Protein AF-A0A939FST5-F1 (afdb_monomer_lite)

Organism: NCBI:txid2816232

Structure (mmCIF, N/CA/C/O backbone):
data_AF-A0A939FST5-F1
#
_entry.id   AF-A0A939FST5-F1
#
loop_
_atom_site.group_PDB
_atom_site.id
_atom_site.type_symbol
_atom_site.label_atom_id
_atom_site.label_alt_id
_atom_site.label_comp_id
_atom_site.label_asym_id
_atom_site.label_entity_id
_atom_site.label_seq_id
_atom_site.pdbx_PDB_ins_code
_atom_site.Cartn_x
_atom_site.Cartn_y
_atom_site.Cartn_z
_atom_site.occupancy
_atom_site.B_iso_or_equiv
_atom_site.auth_seq_id
_atom_site.auth_comp_id
_atom_site.auth_asym_id
_atom_site.auth_atom_id
_atom_site.pdbx_PDB_model_num
ATOM 1 N N . MET A 1 1 ? 41.467 30.338 18.480 1.00 40.72 1 MET A N 1
ATOM 2 C CA . MET A 1 1 ? 40.066 29.866 18.460 1.00 40.72 1 MET A CA 1
ATOM 3 C C . MET A 1 1 ? 39.617 29.791 17.009 1.00 40.72 1 MET A C 1
ATOM 5 O O . MET A 1 1 ? 39.437 30.829 16.391 1.00 40.72 1 MET A O 1
ATOM 9 N N . ALA A 1 2 ? 39.564 28.590 16.427 1.00 37.59 2 ALA A N 1
ATOM 10 C CA . ALA A 1 2 ? 39.187 28.397 15.028 1.00 37.59 2 ALA A CA 1
ATOM 11 C C . ALA A 1 2 ? 37.682 28.107 14.942 1.00 37.59 2 ALA A C 1
ATOM 13 O O . ALA A 1 2 ? 37.226 27.062 15.402 1.00 37.59 2 ALA A O 1
ATOM 14 N N . ASN A 1 3 ? 36.922 29.045 14.373 1.00 39.59 3 ASN A N 1
ATOM 15 C CA . ASN A 1 3 ? 35.508 28.862 14.062 1.00 39.59 3 ASN A CA 1
ATOM 16 C C . ASN A 1 3 ? 35.378 27.823 12.944 1.00 39.59 3 ASN A C 1
ATOM 18 O O . ASN A 1 3 ? 35.657 28.103 11.779 1.00 39.59 3 ASN A O 1
ATOM 22 N N . LYS A 1 4 ? 34.971 26.608 13.313 1.00 43.25 4 LYS A N 1
ATOM 23 C CA . LYS A 1 4 ? 34.610 25.549 12.374 1.00 43.25 4 LYS A CA 1
ATOM 24 C C . LYS A 1 4 ? 33.220 25.881 11.834 1.00 43.25 4 LYS A C 1
ATOM 26 O O . LYS A 1 4 ? 32.213 25.576 12.461 1.00 43.25 4 LYS A O 1
ATOM 31 N N . THR A 1 5 ? 33.172 26.569 10.700 1.00 45.56 5 THR A N 1
ATOM 32 C CA . THR A 1 5 ? 31.942 26.819 9.948 1.00 45.56 5 THR A CA 1
ATOM 33 C C . THR A 1 5 ? 31.375 25.479 9.495 1.00 45.56 5 THR A C 1
ATOM 35 O O . THR A 1 5 ? 31.870 24.840 8.564 1.00 45.56 5 THR A O 1
ATOM 38 N N . GLU A 1 6 ? 30.351 25.020 10.208 1.00 43.84 6 GLU A N 1
ATOM 39 C CA . GLU A 1 6 ? 29.577 23.833 9.881 1.00 43.84 6 GLU A CA 1
ATOM 40 C C . GLU A 1 6 ? 28.775 24.125 8.608 1.00 43.84 6 GLU A C 1
ATOM 42 O O . GLU A 1 6 ? 27.654 24.629 8.620 1.00 43.84 6 GLU A O 1
ATOM 47 N N . ASN A 1 7 ? 29.407 23.870 7.463 1.00 44.00 7 ASN A N 1
ATOM 48 C CA . ASN A 1 7 ? 28.781 23.935 6.152 1.00 44.00 7 ASN A CA 1
ATOM 49 C C . ASN A 1 7 ? 27.795 22.761 6.033 1.00 44.00 7 ASN A C 1
ATOM 51 O O . ASN A 1 7 ? 28.080 21.731 5.416 1.00 44.00 7 ASN A O 1
ATOM 55 N N . SER A 1 8 ? 26.627 22.909 6.659 1.00 46.16 8 SER A N 1
ATOM 56 C CA . SER A 1 8 ? 25.458 22.062 6.449 1.00 46.16 8 SER A CA 1
ATOM 57 C C . SER A 1 8 ? 25.034 22.206 4.986 1.00 46.16 8 SER A C 1
ATOM 59 O O . SER A 1 8 ? 24.217 23.059 4.630 1.00 46.16 8 SER A O 1
ATOM 61 N N . ARG A 1 9 ? 25.620 21.387 4.102 1.00 53.16 9 ARG A N 1
ATOM 62 C CA . ARG A 1 9 ? 25.135 21.217 2.730 1.00 53.16 9 ARG A CA 1
ATOM 63 C C . ARG A 1 9 ? 23.659 20.843 2.831 1.00 53.16 9 ARG A C 1
ATOM 65 O O . ARG A 1 9 ? 23.344 19.746 3.286 1.00 53.16 9 ARG A O 1
ATOM 72 N N . LYS A 1 10 ? 22.769 21.758 2.425 1.00 51.91 10 LYS A N 1
ATOM 73 C CA . LYS A 1 10 ? 21.334 21.485 2.273 1.00 51.91 10 LYS A CA 1
ATOM 74 C C . LYS A 1 10 ? 21.197 20.167 1.508 1.00 51.91 10 LYS A C 1
ATOM 76 O O . LYS A 1 10 ? 21.629 20.087 0.356 1.00 51.91 10 LYS A O 1
ATOM 81 N N . ASN A 1 11 ? 20.669 19.134 2.170 1.00 53.88 11 ASN A N 1
ATOM 82 C CA . ASN A 1 11 ? 20.392 17.848 1.537 1.00 53.88 11 ASN A CA 1
ATOM 83 C C . ASN A 1 11 ? 19.437 18.127 0.373 1.00 53.88 11 ASN A C 1
ATOM 85 O O . ASN A 1 11 ? 18.286 18.497 0.589 1.00 53.88 11 ASN A O 1
ATOM 89 N N . ARG A 1 12 ? 19.931 18.001 -0.861 1.00 56.00 12 ARG A N 1
ATOM 90 C CA . ARG A 1 12 ? 19.067 18.019 -2.040 1.00 56.00 12 ARG A CA 1
ATOM 91 C C . ARG A 1 12 ? 18.203 16.765 -1.975 1.00 56.00 12 ARG A C 1
ATOM 93 O O . ARG A 1 12 ? 18.743 15.669 -1.817 1.00 56.00 12 ARG A O 1
ATOM 100 N N . SER A 1 13 ? 16.888 16.940 -2.046 1.00 56.00 13 SER A N 1
ATOM 101 C CA . SER A 1 13 ? 15.949 15.826 -2.127 1.00 56.00 13 SER A CA 1
ATOM 102 C C . SER A 1 13 ? 16.270 14.978 -3.353 1.00 56.00 13 SER A C 1
ATOM 104 O O . SER A 1 13 ? 16.627 15.494 -4.416 1.00 56.00 13 SER A O 1
ATOM 106 N N . VAL A 1 14 ? 16.176 13.660 -3.199 1.00 65.88 14 VAL A N 1
ATOM 107 C CA . VAL A 1 14 ? 16.326 12.760 -4.342 1.00 65.88 14 VAL A CA 1
ATOM 108 C C . VAL A 1 14 ? 15.023 12.814 -5.130 1.00 65.88 14 VAL A C 1
ATOM 110 O O . VAL A 1 14 ? 13.980 12.425 -4.611 1.00 65.88 14 VAL A O 1
ATOM 113 N N . ILE A 1 15 ? 15.086 13.305 -6.367 1.00 74.12 15 ILE A N 1
ATOM 114 C CA . ILE A 1 15 ? 13.960 13.274 -7.304 1.00 74.12 15 ILE A CA 1
ATOM 115 C C . ILE A 1 15 ? 13.807 11.829 -7.785 1.00 74.12 15 ILE A C 1
ATOM 117 O O . ILE A 1 15 ? 14.772 11.239 -8.270 1.00 74.12 15 ILE A O 1
ATOM 121 N N . ARG A 1 16 ? 12.611 11.264 -7.614 1.00 76.00 16 ARG A N 1
ATOM 122 C CA . ARG A 1 16 ? 12.229 9.962 -8.171 1.00 76.00 16 ARG A CA 1
ATOM 123 C C . ARG A 1 16 ? 11.321 10.166 -9.363 1.00 76.00 16 ARG A C 1
ATOM 125 O O . ARG A 1 16 ? 10.549 11.122 -9.382 1.00 76.00 16 ARG A O 1
ATOM 132 N N . VAL A 1 17 ? 11.399 9.239 -10.308 1.00 82.25 17 VAL A N 1
ATOM 133 C CA . VAL A 1 17 ? 10.424 9.162 -11.397 1.00 82.25 17 VAL A CA 1
ATOM 134 C C . VAL A 1 17 ? 9.105 8.592 -10.867 1.00 82.25 17 VAL A C 1
ATOM 136 O O . VAL A 1 17 ? 8.046 9.120 -11.191 1.00 82.25 17 VAL A O 1
ATOM 139 N N . GLY A 1 18 ? 9.157 7.606 -9.963 1.00 80.38 18 GLY A N 1
ATOM 140 C CA . GLY A 1 18 ? 7.969 7.093 -9.279 1.00 80.38 18 GLY A CA 1
ATOM 141 C C . GLY A 1 18 ? 7.059 6.266 -10.191 1.00 80.38 18 GLY A C 1
ATOM 142 O O . GLY A 1 18 ? 7.533 5.529 -11.057 1.00 80.38 18 GLY A O 1
ATOM 143 N N . GLN A 1 19 ? 5.744 6.342 -9.963 1.00 84.12 19 GLN A N 1
ATOM 144 C CA . GLN A 1 19 ? 4.765 5.708 -10.847 1.00 84.12 19 GLN A CA 1
ATOM 145 C C . GLN A 1 19 ? 4.599 6.551 -12.112 1.00 84.12 19 GLN A C 1
ATOM 147 O O . GLN A 1 19 ? 4.137 7.688 -12.049 1.00 84.12 19 GLN A O 1
ATOM 152 N N . ILE A 1 20 ? 4.973 5.972 -13.250 1.00 90.81 20 ILE A N 1
ATOM 153 C CA . ILE A 1 20 ? 4.775 6.549 -14.579 1.00 90.81 20 ILE A CA 1
ATOM 154 C C . ILE A 1 20 ? 3.941 5.611 -15.441 1.00 90.81 20 ILE A C 1
ATOM 156 O O . ILE A 1 20 ? 3.947 4.395 -15.235 1.00 90.81 20 ILE A O 1
ATOM 160 N N . ASP A 1 21 ? 3.282 6.179 -16.446 1.00 94.06 21 ASP A N 1
ATOM 161 C CA . ASP A 1 21 ? 2.681 5.416 -17.533 1.00 94.06 21 ASP A CA 1
ATOM 162 C C . ASP A 1 21 ? 3.776 4.933 -18.499 1.00 94.06 21 ASP A C 1
ATOM 164 O O . ASP A 1 21 ? 4.050 5.539 -19.537 1.00 94.06 21 ASP A O 1
ATOM 168 N N . ALA A 1 22 ? 4.472 3.863 -18.106 1.00 94.50 22 ALA A N 1
ATOM 169 C CA . ALA A 1 22 ? 5.574 3.315 -18.889 1.00 94.50 22 ALA A CA 1
ATOM 170 C C . ALA A 1 22 ? 5.113 2.821 -20.270 1.00 94.50 22 ALA A C 1
ATOM 172 O O . ALA A 1 22 ? 5.853 2.995 -21.235 1.00 94.50 22 ALA A O 1
ATOM 173 N N . LEU A 1 23 ? 3.899 2.262 -20.368 1.00 95.00 23 LEU A N 1
ATOM 174 C CA . LEU A 1 23 ? 3.320 1.796 -21.632 1.00 95.00 23 LEU A CA 1
ATOM 175 C C . LEU A 1 23 ? 2.979 2.971 -22.554 1.00 95.00 23 LEU A C 1
ATOM 177 O O . LEU A 1 23 ? 3.378 2.977 -23.714 1.00 95.00 23 LEU A O 1
ATOM 181 N N . GLY A 1 24 ? 2.337 4.021 -22.036 1.00 96.44 24 GLY A N 1
ATOM 182 C CA . GLY A 1 24 ? 2.081 5.228 -22.823 1.00 96.44 24 GLY A CA 1
ATOM 183 C C . GLY A 1 24 ? 3.370 5.883 -23.332 1.00 96.44 24 GLY A C 1
ATOM 184 O O . GLY A 1 24 ? 3.433 6.353 -24.470 1.00 96.44 24 GLY A O 1
ATOM 185 N N . MET A 1 25 ? 4.441 5.860 -22.532 1.00 97.44 25 MET A N 1
ATOM 186 C CA . MET A 1 25 ? 5.757 6.352 -22.950 1.00 97.44 25 MET A CA 1
ATOM 187 C C . MET A 1 25 ? 6.433 5.466 -24.009 1.00 97.44 25 MET A C 1
ATOM 189 O O . MET A 1 25 ? 7.084 6.004 -24.911 1.00 97.44 25 MET A O 1
ATOM 193 N N . THR A 1 26 ? 6.306 4.134 -23.939 1.00 97.56 26 THR A N 1
ATOM 194 C CA . THR A 1 26 ? 6.827 3.237 -24.989 1.00 97.56 26 THR A CA 1
ATOM 195 C C . THR A 1 26 ? 6.033 3.372 -26.284 1.00 97.56 26 THR A C 1
ATOM 197 O O . THR A 1 26 ? 6.638 3.427 -27.356 1.00 97.56 26 THR A O 1
ATOM 200 N N . ASP A 1 27 ? 4.715 3.554 -26.205 1.00 97.38 27 ASP A N 1
ATOM 201 C CA . ASP A 1 27 ? 3.873 3.878 -27.359 1.00 97.38 27 ASP A CA 1
ATOM 202 C C . ASP A 1 27 ? 4.250 5.225 -27.985 1.00 97.38 27 ASP A C 1
ATOM 204 O O . ASP A 1 27 ? 4.289 5.367 -29.210 1.00 97.38 27 ASP A O 1
ATOM 208 N N . GLN A 1 28 ? 4.577 6.228 -27.168 1.00 97.19 28 GLN A N 1
ATOM 209 C CA . GLN A 1 28 ? 5.066 7.507 -27.673 1.00 97.19 28 GLN A CA 1
ATOM 210 C C . GLN A 1 28 ? 6.424 7.358 -28.375 1.00 97.19 28 GLN A C 1
ATOM 212 O O . GLN A 1 28 ? 6.619 7.937 -29.444 1.00 97.19 28 GLN A O 1
ATOM 217 N N . LEU A 1 29 ? 7.342 6.550 -27.831 1.00 97.62 29 LEU A N 1
ATOM 218 C CA . LEU A 1 29 ? 8.597 6.212 -28.511 1.00 97.62 29 LEU A CA 1
ATOM 219 C C . LEU A 1 29 ? 8.343 5.529 -29.858 1.00 97.62 29 LEU A C 1
ATOM 221 O O . LEU A 1 29 ? 8.973 5.895 -30.848 1.00 97.62 29 LEU A O 1
ATOM 225 N N . ARG A 1 30 ? 7.397 4.589 -29.920 1.00 97.56 30 ARG A N 1
ATOM 226 C CA . ARG A 1 30 ? 7.011 3.925 -31.169 1.00 97.56 30 ARG A CA 1
ATOM 227 C C . ARG A 1 30 ? 6.530 4.931 -32.215 1.00 97.56 30 ARG A C 1
ATOM 229 O O . ARG A 1 30 ? 7.051 4.934 -33.326 1.00 97.56 30 ARG A O 1
ATOM 236 N N . LYS A 1 31 ? 5.618 5.837 -31.844 1.00 97.25 31 LYS A N 1
ATOM 237 C CA . LYS A 1 31 ? 5.102 6.894 -32.736 1.00 97.25 31 LYS A CA 1
ATOM 238 C C . LYS A 1 31 ? 6.208 7.814 -33.258 1.00 97.25 31 LYS A C 1
ATOM 240 O O . LYS A 1 31 ? 6.191 8.183 -34.428 1.00 97.25 31 LYS A O 1
ATOM 245 N N . LEU A 1 32 ? 7.180 8.170 -32.413 1.00 97.19 32 LEU A N 1
ATOM 246 C CA . LEU A 1 32 ? 8.331 8.980 -32.831 1.00 97.19 32 LEU A CA 1
ATOM 247 C C . LEU A 1 32 ? 9.206 8.251 -33.860 1.00 97.19 32 LEU A C 1
ATOM 249 O O . LEU A 1 32 ? 9.692 8.888 -34.790 1.00 97.19 32 LEU A O 1
ATOM 253 N N . HIS A 1 33 ? 9.393 6.937 -33.714 1.00 96.62 33 HIS A N 1
ATOM 254 C CA . HIS A 1 33 ? 10.146 6.128 -34.677 1.00 96.62 33 HIS A CA 1
ATOM 255 C C . HIS A 1 33 ? 9.398 5.920 -35.999 1.00 96.62 33 HIS A C 1
ATOM 257 O O . HIS A 1 33 ? 10.014 6.001 -37.060 1.00 96.62 33 HIS A O 1
ATOM 263 N N . GLU A 1 34 ? 8.080 5.732 -35.946 1.00 96.19 34 GLU A N 1
ATOM 264 C CA . GLU A 1 34 ? 7.224 5.644 -37.133 1.00 96.19 34 GLU A CA 1
ATOM 265 C C . GLU A 1 34 ? 7.253 6.949 -37.940 1.00 96.19 34 GLU A C 1
ATOM 267 O O . GLU A 1 34 ? 7.603 6.957 -39.119 1.00 96.19 34 GLU A O 1
ATOM 272 N N . ALA A 1 35 ? 6.970 8.078 -37.281 1.00 94.31 35 ALA A N 1
ATOM 273 C CA . ALA A 1 35 ? 6.973 9.395 -37.915 1.00 94.31 35 ALA A CA 1
ATOM 274 C C . ALA A 1 35 ? 8.377 9.837 -38.359 1.00 94.31 35 ALA A C 1
ATOM 276 O O . ALA A 1 35 ? 8.521 10.579 -39.328 1.00 94.31 35 ALA A O 1
ATOM 277 N N . GLY A 1 36 ? 9.417 9.381 -37.654 1.00 90.94 36 GLY A N 1
ATOM 278 C CA . GLY A 1 36 ? 10.815 9.667 -37.961 1.00 90.94 36 GLY A CA 1
ATOM 279 C C . GLY A 1 36 ? 11.383 8.877 -39.141 1.00 90.94 36 GLY A C 1
ATOM 280 O O . GLY A 1 36 ? 12.546 9.091 -39.474 1.00 90.94 36 GLY A O 1
ATOM 281 N N . GLY A 1 37 ? 10.603 7.982 -39.761 1.00 89.56 37 GLY A N 1
ATOM 282 C CA . GLY A 1 37 ? 11.041 7.196 -40.913 1.00 89.56 37 GLY A CA 1
ATOM 283 C C . GLY A 1 37 ? 12.101 6.149 -40.568 1.00 89.56 37 GLY A C 1
ATOM 284 O O . GLY A 1 37 ? 13.020 5.928 -41.355 1.00 89.56 37 GLY A O 1
ATOM 285 N N . ASP A 1 38 ? 12.010 5.526 -39.388 1.00 92.31 38 ASP A N 1
ATOM 286 C CA . ASP A 1 38 ? 12.918 4.448 -38.991 1.00 92.31 38 ASP A CA 1
ATOM 287 C C . ASP A 1 38 ? 12.874 3.289 -40.014 1.00 92.31 38 ASP A C 1
ATOM 289 O O . ASP A 1 38 ? 11.839 2.629 -40.153 1.00 92.31 38 ASP A O 1
ATOM 293 N N . PRO A 1 39 ? 13.986 2.988 -40.715 1.00 92.00 39 PRO A N 1
ATOM 294 C CA . PRO A 1 39 ? 14.009 1.984 -41.779 1.00 92.00 39 PRO A CA 1
ATOM 295 C C . PRO A 1 39 ? 13.774 0.555 -41.273 1.00 92.00 39 PRO A C 1
ATOM 297 O O . PRO A 1 39 ? 13.535 -0.343 -42.075 1.00 92.00 39 PRO A O 1
ATOM 300 N N . ASN A 1 40 ? 13.865 0.320 -39.961 1.00 94.88 40 ASN A N 1
ATOM 301 C CA . ASN A 1 40 ? 13.650 -0.985 -39.344 1.00 94.88 40 ASN A CA 1
ATOM 302 C C . ASN A 1 40 ? 12.357 -1.050 -38.520 1.00 94.88 40 ASN A C 1
ATOM 304 O O . ASN A 1 40 ? 12.206 -1.987 -37.734 1.00 94.88 40 ASN A O 1
ATOM 308 N N . PHE A 1 41 ? 11.435 -0.094 -38.688 1.00 95.38 41 PHE A N 1
ATOM 309 C CA . PHE A 1 41 ? 10.241 0.040 -37.847 1.00 95.38 41 PHE A CA 1
ATOM 310 C C . PHE A 1 41 ? 9.388 -1.235 -37.750 1.00 95.38 41 PHE A C 1
ATOM 312 O O . PHE A 1 41 ? 8.835 -1.527 -36.695 1.00 95.38 41 PHE A O 1
ATOM 319 N N . GLU A 1 42 ? 9.334 -2.057 -38.799 1.00 95.88 42 GLU A N 1
ATOM 320 C CA . GLU A 1 42 ? 8.621 -3.347 -38.778 1.00 95.88 42 GLU A CA 1
ATOM 321 C C . GLU A 1 42 ? 9.142 -4.323 -37.705 1.00 95.88 42 GLU A C 1
ATOM 323 O O . GLU A 1 42 ? 8.441 -5.251 -37.311 1.00 95.88 42 GLU A O 1
ATOM 328 N N . ARG A 1 43 ? 10.373 -4.119 -37.217 1.00 96.62 43 ARG A N 1
ATOM 329 C CA . ARG A 1 43 ? 11.013 -4.906 -36.151 1.00 96.62 43 ARG A CA 1
ATOM 330 C C . ARG A 1 43 ? 10.924 -4.235 -34.780 1.00 96.62 43 ARG A C 1
ATOM 332 O O . ARG A 1 43 ? 11.659 -4.630 -33.870 1.00 96.62 43 ARG A O 1
ATOM 339 N N . PHE A 1 44 ? 10.104 -3.196 -34.637 1.00 97.31 44 PHE A N 1
ATOM 340 C CA . PHE A 1 44 ? 9.913 -2.523 -33.359 1.00 97.31 44 PHE A CA 1
ATOM 341 C C . PHE A 1 44 ? 9.342 -3.528 -32.333 1.00 97.31 44 PHE A C 1
ATOM 343 O O . PHE A 1 44 ? 8.333 -4.168 -32.633 1.00 97.31 44 PHE A O 1
ATOM 350 N N . PRO A 1 45 ? 9.976 -3.710 -31.157 1.00 97.81 45 PRO A N 1
ATOM 351 C CA . PRO A 1 45 ? 9.520 -4.674 -30.150 1.00 97.81 45 PRO A CA 1
ATOM 352 C C . PRO A 1 45 ? 8.125 -4.366 -29.600 1.00 97.81 45 PRO A C 1
ATOM 354 O O . PRO A 1 45 ? 7.636 -3.242 -29.719 1.00 97.81 45 PRO A O 1
ATOM 357 N N . ASP A 1 46 ? 7.504 -5.340 -28.935 1.00 96.00 46 ASP A N 1
ATOM 358 C CA . ASP A 1 46 ? 6.219 -5.111 -28.275 1.00 96.00 46 ASP A CA 1
ATOM 359 C C . ASP A 1 46 ? 6.356 -4.013 -27.189 1.00 96.00 46 ASP A C 1
ATOM 361 O O . ASP A 1 46 ? 7.337 -4.021 -26.436 1.00 96.00 46 ASP A O 1
ATOM 365 N N . PRO A 1 47 ? 5.412 -3.054 -27.070 1.00 93.69 47 PRO A N 1
ATOM 366 C CA . PRO A 1 47 ? 5.488 -1.973 -26.081 1.00 93.69 47 PRO A CA 1
ATOM 367 C C . PRO A 1 47 ? 5.595 -2.439 -24.622 1.00 93.69 47 PRO A C 1
ATOM 369 O O . PRO A 1 47 ? 6.098 -1.684 -23.783 1.00 93.69 47 PRO A O 1
ATOM 372 N N . SER A 1 48 ? 5.151 -3.664 -24.316 1.00 91.94 48 SER A N 1
ATOM 373 C CA . SER A 1 48 ? 5.296 -4.298 -23.001 1.00 91.94 48 SER A CA 1
ATOM 374 C C . SER A 1 48 ? 6.717 -4.811 -22.728 1.00 91.94 48 SER A C 1
ATOM 376 O O . SER A 1 48 ? 7.129 -4.917 -21.569 1.00 91.94 48 SER A O 1
ATOM 378 N N . GLU A 1 49 ? 7.526 -5.041 -23.765 1.00 95.50 49 GLU A N 1
ATOM 379 C CA . GLU A 1 49 ? 8.920 -5.484 -23.673 1.00 95.50 49 GLU A CA 1
ATOM 380 C C . GLU A 1 49 ? 9.873 -4.292 -23.490 1.00 95.50 49 GLU A C 1
ATOM 382 O O . GLU A 1 49 ? 10.803 -4.064 -24.270 1.00 95.50 49 GLU A O 1
ATOM 387 N N . LEU A 1 50 ? 9.658 -3.518 -22.422 1.00 95.94 50 LEU A N 1
ATOM 388 C CA . LEU A 1 50 ? 10.306 -2.222 -22.183 1.00 95.94 50 LEU A CA 1
ATOM 389 C C . LEU A 1 50 ? 11.832 -2.228 -22.410 1.00 95.94 50 LEU A C 1
ATOM 391 O O . LEU A 1 50 ? 12.377 -1.314 -23.029 1.00 95.94 50 LEU A O 1
ATOM 395 N N . PHE A 1 51 ? 12.541 -3.256 -21.933 1.00 96.38 51 PHE A N 1
ATOM 396 C CA . PHE A 1 51 ? 13.992 -3.351 -22.126 1.00 96.38 51 PHE A CA 1
ATOM 397 C C . PHE A 1 51 ? 14.376 -3.478 -23.608 1.00 96.38 51 PHE A C 1
ATOM 399 O O . PHE A 1 51 ? 15.308 -2.811 -24.063 1.00 96.38 51 PHE A O 1
ATOM 406 N N . LEU A 1 52 ? 13.653 -4.298 -24.376 1.00 97.56 52 LEU A N 1
ATOM 407 C CA . LEU A 1 52 ? 13.901 -4.463 -25.807 1.00 97.56 52 LEU A CA 1
ATOM 408 C C . LEU A 1 52 ? 13.572 -3.178 -26.567 1.00 97.56 52 LEU A C 1
ATOM 410 O O . LEU A 1 52 ? 14.375 -2.765 -27.405 1.00 97.56 52 LEU A O 1
ATOM 414 N N . VAL A 1 53 ? 12.475 -2.497 -26.214 1.00 98.00 53 VAL A N 1
ATOM 415 C CA . VAL A 1 53 ? 12.119 -1.178 -26.764 1.00 98.00 53 VAL A CA 1
ATOM 416 C C . VAL A 1 53 ? 13.251 -0.171 -26.547 1.00 98.00 53 VAL A C 1
ATOM 418 O O . VAL A 1 53 ? 13.691 0.483 -27.495 1.00 98.00 53 VAL A O 1
ATOM 421 N N . LEU A 1 54 ? 13.800 -0.066 -25.333 1.00 97.88 54 LEU A N 1
ATOM 422 C CA . LEU A 1 54 ? 14.900 0.866 -25.050 1.00 97.88 54 LEU A CA 1
ATOM 423 C C . LEU A 1 54 ? 16.168 0.542 -25.847 1.00 97.88 54 LEU A C 1
ATOM 425 O O . LEU A 1 54 ? 16.803 1.445 -26.391 1.00 97.88 54 LEU A O 1
ATOM 429 N N . ARG A 1 55 ? 16.525 -0.740 -25.973 1.00 98.19 55 ARG A N 1
ATOM 430 C CA . ARG A 1 55 ? 17.694 -1.171 -26.761 1.00 98.19 55 ARG A CA 1
ATOM 431 C C . ARG A 1 55 ? 17.489 -1.004 -28.264 1.00 98.19 55 ARG A C 1
ATOM 433 O O . ARG A 1 55 ? 18.452 -0.772 -28.995 1.00 98.19 55 ARG A O 1
ATOM 440 N N . TYR A 1 56 ? 16.263 -1.158 -28.754 1.00 98.12 56 TYR A N 1
ATOM 441 C CA . TYR A 1 56 ? 15.913 -0.887 -30.144 1.00 98.12 56 TYR A CA 1
ATOM 442 C C . TYR A 1 56 ? 16.035 0.611 -30.447 1.00 98.12 56 TYR A C 1
ATOM 444 O O . TYR A 1 56 ? 16.822 1.004 -31.307 1.00 98.12 56 TYR A O 1
ATOM 452 N N . THR A 1 57 ? 15.329 1.442 -29.679 1.00 97.44 57 THR A N 1
ATOM 453 C CA . THR A 1 57 ? 15.270 2.900 -29.875 1.00 97.44 57 THR A CA 1
ATOM 454 C C . THR A 1 57 ? 16.633 3.570 -29.687 1.00 97.44 57 THR A C 1
ATOM 456 O O . THR A 1 57 ? 16.941 4.557 -30.348 1.00 97.44 57 THR A O 1
ATOM 459 N N . GLU A 1 58 ? 17.507 3.008 -28.846 1.00 96.94 58 GLU A N 1
ATOM 460 C CA . GLU A 1 58 ? 18.905 3.430 -28.737 1.00 96.94 58 GLU A CA 1
ATOM 461 C C . GLU A 1 58 ? 19.720 3.173 -30.004 1.00 96.94 58 GLU A C 1
ATOM 463 O O . GLU A 1 58 ? 20.436 4.069 -30.451 1.00 96.94 58 GLU A O 1
ATOM 468 N N . ARG A 1 59 ? 19.577 1.993 -30.615 1.00 97.50 59 ARG A N 1
ATOM 469 C CA . ARG A 1 59 ? 20.285 1.647 -31.857 1.00 97.50 59 ARG A CA 1
ATOM 470 C C . ARG A 1 59 ? 19.814 2.474 -33.050 1.00 97.50 59 ARG A C 1
ATOM 472 O O . ARG A 1 59 ? 20.639 2.829 -33.882 1.00 97.50 59 ARG A O 1
ATOM 479 N N . GLN A 1 60 ? 18.522 2.793 -33.115 1.00 97.31 60 GLN A N 1
ATOM 480 C CA . GLN A 1 60 ? 17.923 3.553 -34.219 1.00 97.31 60 GLN A CA 1
ATOM 481 C C . GLN A 1 60 ? 17.865 5.069 -33.956 1.00 97.31 60 GLN A C 1
ATOM 483 O O . GLN A 1 60 ? 17.270 5.818 -34.719 1.00 97.31 60 GLN A O 1
ATOM 488 N N . ALA A 1 61 ? 18.487 5.580 -32.889 1.00 95.44 61 ALA A N 1
ATOM 489 C CA . ALA A 1 61 ? 18.379 7.002 -32.547 1.00 95.44 61 ALA A CA 1
ATOM 490 C C . ALA A 1 61 ? 18.905 7.942 -33.654 1.00 95.44 61 ALA A C 1
ATOM 492 O O . ALA A 1 61 ? 18.423 9.068 -33.798 1.00 95.44 61 ALA A O 1
ATOM 493 N N . SER A 1 62 ? 19.896 7.500 -34.434 1.00 94.81 62 SER A N 1
ATOM 494 C CA . SER A 1 62 ? 20.485 8.280 -35.528 1.00 94.81 62 SER A CA 1
ATOM 495 C C . SER A 1 62 ? 19.610 8.356 -36.780 1.00 94.81 62 SER A C 1
ATOM 497 O O . SER A 1 62 ? 19.821 9.270 -37.574 1.00 94.81 62 SER A O 1
ATOM 499 N N . SER A 1 63 ? 18.631 7.461 -36.958 1.00 93.94 63 SER A N 1
ATOM 500 C CA . SER A 1 63 ? 17.724 7.499 -38.113 1.00 93.94 63 SER A CA 1
ATOM 501 C C . SER A 1 63 ? 16.597 8.521 -37.954 1.00 93.94 63 SER A C 1
ATOM 503 O O . SER A 1 63 ? 15.963 8.876 -38.938 1.00 93.94 63 SER A O 1
ATOM 505 N N . LEU A 1 64 ? 16.356 9.013 -36.735 1.00 93.88 64 LEU A N 1
ATOM 506 C CA . LEU A 1 64 ? 15.332 10.021 -36.458 1.00 93.88 64 LEU A CA 1
ATOM 507 C C . LEU A 1 64 ? 15.781 11.428 -36.863 1.00 93.88 64 LEU A C 1
ATOM 509 O O . LEU A 1 64 ? 16.974 11.753 -36.793 1.00 93.88 64 LEU A O 1
ATOM 513 N N . SER A 1 65 ? 14.805 12.290 -37.169 1.00 93.25 65 SER A N 1
ATOM 514 C CA . SER A 1 65 ? 15.004 13.741 -37.254 1.00 93.25 65 SER A CA 1
ATOM 515 C C . SER A 1 65 ? 15.514 14.312 -35.924 1.00 93.25 65 SER A C 1
ATOM 517 O O . SER A 1 65 ? 15.364 13.695 -34.870 1.00 93.25 65 SER A O 1
ATOM 519 N N . GLU A 1 66 ? 16.128 15.496 -35.949 1.00 93.19 66 GLU A N 1
ATOM 520 C CA . GLU A 1 66 ? 16.714 16.112 -34.750 1.00 93.19 66 GLU A CA 1
ATOM 521 C C . GLU A 1 66 ? 15.684 16.330 -33.628 1.00 93.19 66 GLU A C 1
ATOM 523 O O . GLU A 1 66 ? 15.931 15.958 -32.479 1.00 93.19 66 GLU A O 1
ATOM 528 N N . GLU A 1 67 ? 14.502 16.845 -33.973 1.00 92.88 67 GLU A N 1
ATOM 529 C CA . GLU A 1 67 ? 13.403 17.065 -33.028 1.00 92.88 67 GLU A CA 1
ATOM 530 C C . GLU A 1 67 ? 12.902 15.744 -32.419 1.00 92.88 67 GLU A C 1
ATOM 532 O O . GLU A 1 67 ? 12.843 15.600 -31.192 1.00 92.88 67 GLU A O 1
ATOM 537 N N . ALA A 1 68 ? 12.623 14.739 -33.259 1.00 93.44 68 ALA A N 1
ATOM 538 C CA . ALA A 1 68 ? 12.165 13.428 -32.799 1.00 93.44 68 ALA A CA 1
ATOM 539 C C . ALA A 1 68 ? 13.230 12.720 -31.948 1.00 93.44 68 ALA A C 1
ATOM 541 O O . ALA A 1 68 ? 12.909 12.100 -30.932 1.00 93.44 68 ALA A O 1
ATOM 542 N N . ARG A 1 69 ? 14.512 12.862 -32.307 1.00 94.88 69 ARG A N 1
ATOM 543 C CA . ARG A 1 69 ? 15.647 12.334 -31.542 1.00 94.88 69 ARG A CA 1
ATOM 544 C C . ARG A 1 69 ? 15.738 12.969 -30.157 1.00 94.88 69 ARG A C 1
ATOM 546 O O . ARG A 1 69 ? 15.982 12.247 -29.189 1.00 94.88 69 ARG A O 1
ATOM 553 N N . GLY A 1 70 ? 15.529 14.283 -30.053 1.00 95.81 70 GLY A N 1
ATOM 554 C CA . GLY A 1 70 ? 15.501 15.008 -28.782 1.00 95.81 70 GLY A CA 1
ATOM 555 C C . GLY A 1 70 ? 14.383 14.515 -27.861 1.00 95.81 70 GLY A C 1
ATOM 556 O O . GLY A 1 70 ? 14.648 14.116 -26.724 1.00 95.81 70 GLY A O 1
ATOM 557 N N . ALA A 1 71 ? 13.151 14.445 -28.374 1.00 96.50 71 ALA A N 1
ATOM 558 C CA . ALA A 1 71 ? 12.003 13.928 -27.625 1.00 96.50 71 ALA A CA 1
ATOM 559 C C . ALA A 1 71 ? 12.205 12.461 -27.194 1.00 96.50 71 ALA A C 1
ATOM 561 O O . ALA A 1 71 ? 12.015 12.114 -26.024 1.00 96.50 71 ALA A O 1
ATOM 562 N N . ALA A 1 72 ? 12.680 11.608 -28.107 1.00 96.69 72 ALA A N 1
ATOM 563 C CA . ALA A 1 72 ? 12.969 10.206 -27.820 1.00 96.69 72 ALA A CA 1
ATOM 564 C C . ALA A 1 72 ? 14.098 10.036 -26.790 1.00 96.69 72 ALA A C 1
ATOM 566 O O . ALA A 1 72 ? 14.084 9.086 -26.007 1.00 96.69 72 ALA A O 1
ATOM 567 N N . ALA A 1 73 ? 15.092 10.930 -26.752 1.00 97.62 73 ALA A N 1
ATOM 568 C CA . ALA A 1 73 ? 16.158 10.887 -25.752 1.00 97.62 73 ALA A CA 1
ATOM 569 C C . ALA A 1 73 ? 15.630 11.139 -24.330 1.00 97.62 73 ALA A C 1
ATOM 571 O O . ALA A 1 73 ? 16.002 10.404 -23.414 1.00 97.62 73 ALA A O 1
ATOM 572 N N . VAL A 1 74 ? 14.730 12.112 -24.149 1.00 97.06 74 VAL A N 1
ATOM 573 C CA . VAL A 1 74 ? 14.109 12.397 -22.843 1.00 97.06 74 VAL A CA 1
ATOM 574 C C . VAL A 1 74 ? 13.260 11.215 -22.374 1.00 97.06 74 VAL A C 1
ATOM 576 O O . VAL A 1 74 ? 13.430 10.755 -21.246 1.00 97.06 74 VAL A O 1
ATOM 579 N N . LEU A 1 75 ? 12.405 10.669 -23.249 1.00 97.25 75 LEU A N 1
ATOM 580 C CA . LEU A 1 75 ? 11.580 9.497 -22.928 1.00 97.25 75 LEU A CA 1
ATOM 581 C C . LEU A 1 75 ? 12.439 8.291 -22.528 1.00 97.25 75 LEU A C 1
ATOM 583 O O . LEU A 1 75 ? 12.199 7.685 -21.484 1.00 97.25 75 LEU A O 1
ATOM 587 N N . ARG A 1 76 ? 13.489 7.980 -23.301 1.00 97.44 76 ARG A N 1
ATOM 588 C CA . ARG A 1 76 ? 14.426 6.896 -22.968 1.00 97.44 76 ARG A CA 1
ATOM 589 C C . ARG A 1 76 ? 15.116 7.126 -21.628 1.00 97.44 76 ARG A C 1
ATOM 591 O O . ARG A 1 76 ? 15.237 6.182 -20.855 1.00 97.44 76 ARG A O 1
ATOM 598 N N . ALA A 1 77 ? 15.562 8.348 -21.334 1.00 96.88 77 ALA A N 1
ATOM 599 C CA . ALA A 1 77 ? 16.211 8.660 -20.061 1.00 96.88 77 ALA A CA 1
ATOM 600 C C . ALA A 1 77 ? 15.265 8.442 -18.868 1.00 96.88 77 ALA A C 1
ATOM 602 O O . ALA A 1 77 ? 15.655 7.806 -17.886 1.00 96.88 77 ALA A O 1
ATOM 603 N N . THR A 1 78 ? 14.013 8.895 -18.975 1.00 95.19 78 THR A N 1
ATOM 604 C CA . THR A 1 78 ? 12.987 8.673 -17.945 1.00 95.19 78 THR A CA 1
ATOM 605 C C . THR A 1 78 ? 12.685 7.187 -17.765 1.00 95.19 78 THR A C 1
ATOM 607 O O . THR A 1 78 ? 12.664 6.699 -16.636 1.00 95.19 78 THR A O 1
ATOM 610 N N . LEU A 1 79 ? 12.523 6.439 -18.858 1.00 95.94 79 LEU A N 1
ATOM 611 C CA . LEU A 1 79 ? 12.260 4.999 -18.817 1.00 95.94 79 LEU A CA 1
ATOM 612 C C . LEU A 1 79 ? 13.447 4.191 -18.262 1.00 95.94 79 LEU A C 1
ATOM 614 O O . LEU A 1 79 ? 13.239 3.258 -17.490 1.00 95.94 79 LEU A O 1
ATOM 618 N N . TRP A 1 80 ? 14.694 4.562 -18.569 1.00 96.06 80 TRP A N 1
ATOM 619 C CA . TRP A 1 80 ? 15.877 3.945 -17.952 1.00 96.06 80 TRP A CA 1
ATOM 620 C C . TRP A 1 80 ? 15.944 4.203 -16.448 1.00 96.06 80 TRP A C 1
ATOM 622 O O . TRP A 1 80 ? 16.268 3.296 -15.677 1.00 96.06 80 TRP A O 1
ATOM 632 N N . GLN A 1 81 ? 15.619 5.422 -16.014 1.00 93.06 81 GLN A N 1
ATOM 633 C CA . GLN A 1 81 ? 15.535 5.741 -14.593 1.00 93.06 81 GLN A CA 1
ATOM 634 C C . GLN A 1 81 ? 14.409 4.948 -13.912 1.00 93.06 81 GLN A C 1
ATOM 636 O O . GLN A 1 81 ? 14.621 4.413 -12.825 1.00 93.06 81 GLN A O 1
ATOM 641 N N . TYR A 1 82 ? 13.259 4.787 -14.571 1.00 92.75 82 TYR A N 1
ATOM 642 C CA . TYR A 1 82 ? 12.180 3.927 -14.091 1.00 92.75 82 TYR A CA 1
ATOM 643 C C . TYR A 1 82 ? 12.629 2.466 -13.939 1.00 92.75 82 TYR A C 1
ATOM 645 O O . TYR A 1 82 ? 12.464 1.899 -12.861 1.00 92.75 82 TYR A O 1
ATOM 653 N N . ILE A 1 83 ? 13.280 1.870 -14.950 1.00 93.44 83 ILE A N 1
ATOM 654 C CA . ILE A 1 83 ? 13.840 0.509 -14.839 1.00 93.44 83 ILE A CA 1
ATOM 655 C C . ILE A 1 83 ? 14.791 0.414 -13.651 1.00 93.44 83 ILE A C 1
ATOM 657 O O . ILE A 1 83 ? 14.734 -0.559 -12.906 1.00 93.44 83 ILE A O 1
ATOM 661 N N . ARG A 1 84 ? 15.661 1.407 -13.447 1.00 89.88 84 ARG A N 1
ATOM 662 C CA . ARG A 1 84 ? 16.604 1.410 -12.324 1.00 89.88 84 ARG A CA 1
ATOM 663 C C . ARG A 1 84 ? 15.886 1.395 -10.973 1.00 89.88 84 ARG A C 1
ATOM 665 O O . ARG A 1 84 ? 16.302 0.663 -10.077 1.00 89.88 84 ARG A O 1
ATOM 672 N N . GLU A 1 85 ? 14.816 2.174 -10.829 1.00 87.75 85 GLU A N 1
ATOM 673 C CA . GLU A 1 85 ? 13.985 2.187 -9.619 1.00 87.75 85 GLU A CA 1
ATOM 674 C C . GLU A 1 85 ? 13.283 0.832 -9.403 1.00 87.75 85 GLU A C 1
ATOM 676 O O . GLU A 1 85 ? 13.297 0.303 -8.289 1.00 87.75 85 GLU A O 1
ATOM 681 N N . GLN A 1 86 ? 12.752 0.219 -10.467 1.00 89.69 86 GLN A N 1
ATOM 682 C CA . GLN A 1 86 ? 12.119 -1.105 -10.399 1.00 89.69 86 GLN A CA 1
ATOM 683 C C . GLN A 1 86 ? 13.121 -2.244 -10.150 1.00 89.69 86 GLN A C 1
ATOM 685 O O . GLN A 1 86 ? 12.806 -3.209 -9.451 1.00 89.69 86 GLN A O 1
ATOM 690 N N . ALA A 1 87 ? 14.339 -2.138 -10.683 1.00 91.81 87 ALA A N 1
ATOM 691 C CA . ALA A 1 87 ? 15.390 -3.139 -10.535 1.00 91.81 87 ALA A CA 1
ATOM 692 C C . ALA A 1 87 ? 15.839 -3.276 -9.076 1.00 91.81 87 ALA A C 1
ATOM 694 O O . ALA A 1 87 ? 16.008 -4.397 -8.604 1.00 91.81 87 ALA A O 1
ATOM 695 N N . ASP A 1 88 ? 15.955 -2.168 -8.334 1.00 91.25 88 ASP A N 1
ATOM 696 C CA . ASP A 1 88 ? 16.264 -2.209 -6.899 1.00 91.25 88 ASP A CA 1
ATOM 697 C C . ASP A 1 88 ? 15.171 -2.974 -6.114 1.00 91.25 88 ASP A C 1
ATOM 699 O O . ASP A 1 88 ? 15.484 -3.756 -5.211 1.00 91.25 88 ASP A O 1
ATOM 703 N N . ALA A 1 89 ? 13.894 -2.807 -6.481 1.00 88.81 89 ALA A N 1
ATOM 704 C CA . ALA A 1 89 ? 12.779 -3.542 -5.876 1.00 88.81 89 ALA A CA 1
ATOM 705 C C . ALA A 1 89 ? 12.801 -5.036 -6.245 1.00 88.81 89 ALA A C 1
ATOM 707 O O . ALA A 1 89 ? 12.624 -5.896 -5.380 1.00 88.81 89 ALA A O 1
ATOM 708 N N . GLY A 1 90 ? 13.048 -5.354 -7.520 1.00 92.94 90 GLY A N 1
ATOM 709 C CA . GLY A 1 90 ? 13.176 -6.728 -8.009 1.00 92.94 90 GLY A CA 1
ATOM 710 C C . GLY A 1 90 ? 14.354 -7.472 -7.377 1.00 92.94 90 GLY A C 1
ATOM 711 O O . GLY A 1 90 ? 14.184 -8.589 -6.894 1.00 92.94 90 GLY A O 1
ATOM 712 N N . GLN A 1 91 ? 15.521 -6.827 -7.293 1.00 95.69 91 GLN A N 1
ATOM 713 C CA . GLN A 1 91 ? 16.708 -7.380 -6.638 1.00 95.69 91 GLN A CA 1
ATOM 714 C C . GLN A 1 91 ? 16.445 -7.649 -5.151 1.00 95.69 91 GLN A C 1
ATOM 716 O O . GLN A 1 91 ? 16.861 -8.684 -4.636 1.00 95.69 91 GLN A O 1
ATOM 721 N N . LEU A 1 92 ? 15.723 -6.759 -4.457 1.00 95.56 92 LEU A N 1
ATOM 722 C CA . LEU A 1 92 ? 15.339 -6.988 -3.064 1.00 95.56 92 LEU A CA 1
ATOM 723 C C . LEU A 1 92 ? 14.397 -8.188 -2.901 1.00 95.56 92 LEU A C 1
ATOM 725 O O . LEU A 1 92 ? 14.591 -8.959 -1.963 1.00 95.56 92 LEU A O 1
ATOM 729 N N . ARG A 1 93 ? 13.402 -8.352 -3.786 1.00 95.25 93 ARG A N 1
ATOM 730 C CA . ARG A 1 93 ? 12.505 -9.521 -3.767 1.00 95.25 93 ARG A CA 1
ATOM 731 C C . ARG A 1 93 ? 13.293 -10.818 -3.920 1.00 95.25 93 ARG A C 1
ATOM 733 O O . ARG A 1 93 ? 13.225 -11.646 -3.028 1.00 95.25 93 ARG A O 1
ATOM 740 N N . ALA A 1 94 ? 14.157 -10.913 -4.930 1.00 97.50 94 ALA A N 1
ATOM 741 C CA . ALA A 1 94 ? 14.997 -12.095 -5.136 1.00 97.50 94 ALA A CA 1
ATOM 742 C C . ALA A 1 94 ? 15.898 -12.416 -3.925 1.00 97.50 94 ALA A C 1
ATOM 744 O O . ALA A 1 94 ? 16.094 -13.580 -3.574 1.00 97.50 94 ALA A O 1
ATOM 745 N N . VAL A 1 95 ? 16.434 -11.388 -3.251 1.00 97.44 95 VAL A N 1
ATOM 746 C CA . VAL A 1 95 ? 17.171 -11.579 -1.992 1.00 97.44 95 VAL A CA 1
ATOM 747 C C . VAL A 1 95 ? 16.253 -12.126 -0.899 1.00 97.44 95 VAL A C 1
ATOM 749 O O . VAL A 1 95 ? 16.646 -13.066 -0.216 1.00 97.44 95 VAL A O 1
ATOM 752 N N . ASN A 1 96 ? 15.057 -11.561 -0.712 1.00 96.19 96 ASN A N 1
ATOM 753 C CA . ASN A 1 96 ? 14.110 -12.039 0.297 1.00 96.19 96 ASN A CA 1
ATOM 754 C C . ASN A 1 96 ? 13.685 -13.490 0.023 1.00 96.19 96 ASN A C 1
ATOM 756 O O . ASN A 1 96 ? 13.811 -14.303 0.932 1.00 96.19 96 ASN A O 1
ATOM 760 N N . ASP A 1 97 ? 13.318 -13.830 -1.215 1.00 97.25 97 ASP A N 1
ATOM 761 C CA . ASP A 1 97 ? 12.917 -15.185 -1.619 1.00 97.25 97 ASP A CA 1
ATOM 762 C C . ASP A 1 97 ? 14.022 -16.204 -1.290 1.00 97.25 97 ASP A C 1
ATOM 764 O O . ASP A 1 97 ? 13.792 -17.232 -0.652 1.00 97.25 97 ASP A O 1
ATOM 768 N N . GLY A 1 98 ? 15.275 -15.885 -1.637 1.00 97.12 98 GLY A N 1
ATOM 769 C CA . GLY A 1 98 ? 16.406 -16.742 -1.288 1.00 97.12 98 GLY A CA 1
ATOM 770 C C . GLY A 1 98 ? 16.645 -16.826 0.226 1.00 97.12 98 GLY A C 1
ATOM 771 O O . GLY A 1 98 ? 17.004 -17.883 0.746 1.00 97.12 98 GLY A O 1
ATOM 772 N N . ARG A 1 99 ? 16.428 -15.737 0.974 1.00 97.38 99 ARG A N 1
ATOM 773 C CA . ARG A 1 99 ? 16.551 -15.738 2.440 1.00 97.38 99 ARG A CA 1
ATOM 774 C C . ARG A 1 99 ? 15.451 -16.553 3.122 1.00 97.38 99 ARG A C 1
ATOM 776 O O . ARG A 1 99 ? 15.757 -17.171 4.140 1.00 97.38 99 ARG A O 1
ATOM 783 N N . GLU A 1 100 ? 14.239 -16.583 2.576 1.00 96.06 100 GLU A N 1
ATOM 784 C CA . GLU A 1 100 ? 13.110 -17.378 3.079 1.00 96.06 100 GLU A CA 1
ATOM 785 C C . GLU A 1 100 ? 13.386 -18.882 2.998 1.00 96.06 100 GLU A C 1
ATOM 787 O O . GLU A 1 100 ? 13.106 -19.606 3.950 1.00 96.06 100 GLU A O 1
ATOM 792 N N . VAL A 1 101 ? 14.050 -19.344 1.934 1.00 96.94 101 VAL A N 1
ATOM 793 C CA . VAL A 1 101 ? 14.490 -20.748 1.799 1.0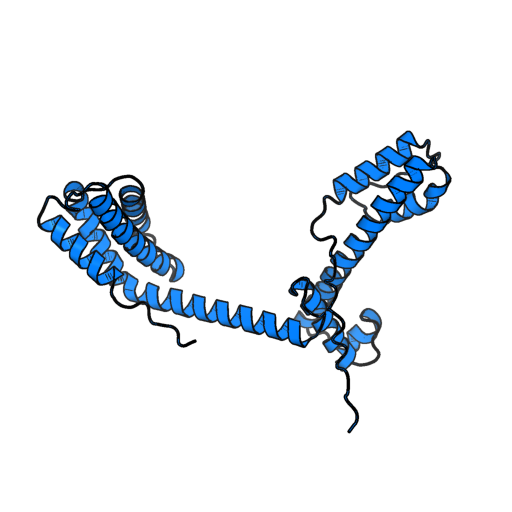0 96.94 101 VAL A CA 1
ATOM 794 C C . VAL A 1 101 ? 15.862 -21.026 2.436 1.00 96.94 101 VAL A C 1
ATOM 796 O O . VAL A 1 101 ? 16.431 -22.103 2.270 1.00 96.94 101 VAL A O 1
ATOM 799 N N . GLY A 1 102 ? 16.418 -20.064 3.179 1.00 96.94 102 GLY A N 1
ATOM 800 C CA . GLY A 1 102 ? 17.632 -20.250 3.976 1.00 96.94 102 GLY A CA 1
ATOM 801 C C . GLY A 1 102 ? 18.967 -20.015 3.258 1.00 96.94 102 GLY A C 1
ATOM 802 O O . GLY A 1 102 ? 20.010 -20.270 3.865 1.00 96.94 102 GLY A O 1
ATOM 803 N N . VAL A 1 103 ? 18.994 -19.475 2.029 1.00 97.94 103 VAL A N 1
ATOM 804 C CA . VAL A 1 103 ? 20.246 -19.182 1.296 1.00 97.94 103 VAL A CA 1
ATOM 805 C C . VAL A 1 103 ? 21.138 -18.256 2.125 1.00 97.94 103 VAL A C 1
ATOM 807 O O . VAL A 1 103 ? 20.704 -17.161 2.505 1.00 97.94 103 VAL A O 1
ATOM 810 N N . PRO A 1 104 ? 22.389 -18.633 2.435 1.00 96.81 104 PRO A N 1
ATOM 811 C CA . PRO A 1 104 ? 23.234 -17.841 3.313 1.00 96.81 104 PRO A CA 1
ATOM 812 C C . PRO A 1 104 ? 23.704 -16.544 2.638 1.00 96.81 104 PRO A C 1
ATOM 814 O O . PRO A 1 104 ? 23.936 -16.477 1.437 1.00 96.81 104 PRO A O 1
ATOM 817 N N . TRP A 1 105 ? 23.911 -15.492 3.437 1.00 97.06 105 TRP A N 1
ATOM 818 C CA . TRP A 1 105 ? 24.262 -14.149 2.944 1.00 97.06 105 TRP A CA 1
ATOM 819 C C . TRP A 1 105 ? 25.491 -14.089 2.023 1.00 97.06 105 TRP A C 1
ATOM 821 O O . TRP A 1 105 ? 25.537 -13.236 1.145 1.00 97.06 105 TRP A O 1
ATOM 831 N N . HIS A 1 106 ? 26.480 -14.966 2.213 1.00 96.88 106 HIS A N 1
ATOM 832 C CA . HIS A 1 106 ? 27.687 -14.968 1.381 1.00 96.88 106 HIS A CA 1
ATOM 833 C C . HIS A 1 106 ? 27.415 -15.419 -0.065 1.00 96.88 106 HIS A C 1
ATOM 835 O O . HIS A 1 106 ? 28.139 -15.000 -0.961 1.00 96.88 106 HIS A O 1
ATOM 841 N N . SER A 1 107 ? 26.356 -16.200 -0.311 1.00 98.00 107 SER A N 1
ATOM 842 C CA . SER A 1 107 ? 25.944 -16.607 -1.662 1.00 98.00 107 SER A CA 1
ATOM 843 C C . SER A 1 107 ? 25.437 -15.434 -2.507 1.00 98.00 107 SER A C 1
ATOM 845 O O . SER A 1 107 ? 25.412 -15.527 -3.727 1.00 98.00 107 SER A O 1
ATOM 847 N N . PHE A 1 108 ? 25.074 -14.310 -1.880 1.00 97.56 108 PHE A N 1
ATOM 848 C CA . PHE A 1 108 ? 24.642 -13.097 -2.579 1.00 97.56 108 PHE A CA 1
ATOM 849 C C . PHE A 1 108 ? 25.784 -12.121 -2.885 1.00 97.56 108 PHE A C 1
ATOM 851 O O . PHE A 1 108 ? 25.526 -11.072 -3.468 1.00 97.56 108 PHE A O 1
ATOM 858 N N . ASN A 1 109 ? 27.027 -12.414 -2.487 1.00 97.12 109 ASN A N 1
ATOM 859 C CA . ASN A 1 109 ? 28.151 -11.482 -2.625 1.00 97.12 109 ASN A CA 1
ATOM 860 C C . ASN A 1 109 ? 28.329 -10.993 -4.073 1.00 97.12 109 ASN A C 1
ATOM 862 O O . ASN A 1 109 ? 28.325 -9.788 -4.323 1.00 97.12 109 ASN A O 1
ATOM 866 N N . GLU A 1 110 ? 28.411 -11.920 -5.027 1.00 96.56 110 GLU A N 1
ATOM 867 C CA . GLU A 1 110 ? 28.573 -11.598 -6.447 1.00 96.56 110 GLU A CA 1
ATOM 868 C C . GLU A 1 110 ? 27.339 -10.880 -7.009 1.00 96.56 110 GLU A C 1
ATOM 870 O O . GLU A 1 110 ? 27.458 -9.785 -7.555 1.00 96.56 110 GLU A O 1
ATOM 875 N N . ALA A 1 111 ? 26.141 -11.425 -6.770 1.00 95.81 111 ALA A N 1
ATOM 876 C CA . ALA A 1 111 ? 24.879 -10.858 -7.253 1.00 95.81 111 ALA A CA 1
ATOM 877 C C . ALA A 1 111 ? 24.589 -9.439 -6.719 1.00 95.81 111 ALA A C 1
ATOM 879 O O . ALA A 1 111 ? 23.890 -8.656 -7.364 1.00 95.81 111 ALA A O 1
ATOM 880 N N . LEU A 1 112 ? 25.107 -9.100 -5.534 1.00 95.75 112 LEU A N 1
ATOM 881 C CA . LEU A 1 112 ? 24.975 -7.779 -4.911 1.00 95.75 112 LEU A CA 1
ATOM 882 C C . LEU A 1 112 ? 26.205 -6.883 -5.112 1.00 95.75 112 LEU A C 1
ATOM 884 O O . LEU A 1 112 ? 26.215 -5.756 -4.602 1.00 95.75 112 LEU A O 1
ATOM 888 N N . CYS A 1 113 ? 27.211 -7.354 -5.853 1.00 96.44 113 CYS A N 1
ATOM 889 C CA . CYS A 1 113 ? 28.481 -6.675 -6.109 1.00 96.44 113 CYS A CA 1
ATOM 890 C C . CYS A 1 113 ? 29.193 -6.230 -4.817 1.00 96.44 113 CYS A C 1
ATOM 892 O O . CYS A 1 113 ? 29.571 -5.067 -4.657 1.00 96.44 113 CYS A O 1
ATOM 894 N N . VAL A 1 114 ? 29.342 -7.147 -3.863 1.00 96.75 114 VAL A N 1
ATOM 895 C CA . VAL A 1 114 ? 29.997 -6.926 -2.566 1.00 96.75 114 VAL A CA 1
ATOM 896 C C . VAL A 1 114 ? 30.925 -8.086 -2.229 1.00 96.75 114 VAL A C 1
ATOM 898 O O . VAL A 1 114 ? 30.691 -9.224 -2.608 1.00 96.75 114 VAL A O 1
ATOM 901 N N . THR A 1 115 ? 31.985 -7.816 -1.474 1.00 96.06 115 THR A N 1
ATOM 902 C CA . THR A 1 115 ? 33.033 -8.814 -1.199 1.00 96.06 115 THR A CA 1
ATOM 903 C C . THR A 1 115 ? 32.818 -9.607 0.087 1.00 96.06 115 THR A C 1
ATOM 905 O O . THR A 1 115 ? 33.527 -10.575 0.343 1.00 96.06 115 THR A O 1
ATOM 908 N N . THR A 1 116 ? 31.862 -9.208 0.930 1.00 96.81 116 THR A N 1
ATOM 909 C CA . THR A 1 116 ? 31.677 -9.799 2.260 1.00 96.81 116 THR A CA 1
ATOM 910 C C . THR A 1 116 ? 30.216 -10.100 2.556 1.00 96.81 116 THR A C 1
ATOM 912 O O . THR A 1 116 ? 29.315 -9.366 2.146 1.00 96.81 116 THR A O 1
ATOM 915 N N . ARG A 1 117 ? 29.997 -11.118 3.401 1.00 95.94 117 ARG A N 1
ATOM 916 C CA . ARG A 1 117 ? 28.687 -11.464 3.975 1.00 95.94 117 ARG A CA 1
ATOM 917 C C . ARG A 1 117 ? 27.991 -10.245 4.595 1.00 95.94 117 ARG A C 1
ATOM 919 O O . ARG A 1 117 ? 26.790 -10.056 4.422 1.00 95.94 117 ARG A O 1
ATOM 926 N N . HIS A 1 118 ? 28.743 -9.432 5.342 1.00 94.81 118 HIS A N 1
ATOM 927 C CA . HIS A 1 118 ? 28.211 -8.221 5.964 1.00 94.81 118 HIS A CA 1
ATOM 928 C C . HIS A 1 118 ? 27.841 -7.170 4.910 1.00 94.81 118 HIS A C 1
ATOM 930 O O . HIS A 1 118 ? 26.783 -6.558 5.004 1.00 94.81 118 HIS A O 1
ATOM 936 N N . GLY A 1 119 ? 28.659 -7.011 3.867 1.00 94.50 119 GLY A N 1
ATOM 937 C CA . GLY A 1 119 ? 28.356 -6.146 2.729 1.00 94.50 119 GLY A CA 1
ATOM 938 C C . GLY A 1 119 ? 27.052 -6.526 2.025 1.00 94.50 119 GLY A C 1
ATOM 939 O O . GLY A 1 119 ? 26.257 -5.635 1.726 1.00 94.50 119 GLY A O 1
ATOM 940 N N . ALA A 1 120 ? 26.796 -7.824 1.833 1.00 95.38 120 ALA A N 1
ATOM 941 C CA . ALA A 1 120 ? 25.550 -8.332 1.249 1.00 95.38 120 ALA A CA 1
ATOM 942 C C . ALA A 1 120 ? 24.337 -7.969 2.109 1.00 95.38 120 ALA A C 1
ATOM 944 O O . ALA A 1 120 ? 23.385 -7.365 1.614 1.00 95.38 120 ALA A O 1
ATOM 945 N N . TYR A 1 121 ? 24.423 -8.221 3.417 1.00 94.38 121 TYR A N 1
ATOM 946 C CA . TYR A 1 121 ? 23.396 -7.816 4.376 1.00 94.38 121 TYR A CA 1
ATOM 947 C C . TYR A 1 121 ? 23.132 -6.299 4.340 1.00 94.38 121 TYR A C 1
ATOM 949 O O . TYR A 1 121 ? 21.993 -5.864 4.174 1.00 94.38 121 TYR A O 1
ATOM 957 N N . GLN A 1 122 ? 24.182 -5.474 4.399 1.00 93.62 122 GLN A N 1
ATOM 958 C CA . GLN A 1 122 ? 24.055 -4.011 4.366 1.00 93.62 122 GLN A CA 1
ATOM 959 C C . GLN A 1 122 ? 23.528 -3.483 3.026 1.00 93.62 122 GLN A C 1
ATOM 961 O O . GLN A 1 122 ? 22.818 -2.476 2.971 1.00 93.62 122 GLN A O 1
ATOM 966 N N . LYS A 1 123 ? 23.869 -4.130 1.907 1.00 93.62 123 LYS A N 1
ATOM 967 C CA . LYS A 1 123 ? 23.317 -3.796 0.589 1.00 93.62 123 LYS A CA 1
ATOM 968 C C . LYS A 1 123 ? 21.821 -4.112 0.536 1.00 93.62 123 LYS A C 1
ATOM 970 O O . LYS A 1 123 ? 21.067 -3.251 0.090 1.00 93.62 123 LYS A O 1
ATOM 975 N N . ALA A 1 124 ? 21.392 -5.261 1.055 1.00 94.38 124 ALA A N 1
ATOM 976 C CA . ALA A 1 124 ? 19.977 -5.614 1.158 1.00 94.38 124 ALA A CA 1
ATOM 977 C C . ALA A 1 124 ? 19.194 -4.632 2.044 1.00 94.38 124 ALA A C 1
ATOM 979 O O . ALA A 1 124 ? 18.125 -4.171 1.649 1.00 94.38 124 ALA A O 1
ATOM 980 N N . LEU A 1 125 ? 19.751 -4.213 3.186 1.00 90.56 125 LEU A N 1
ATOM 981 C CA . LEU A 1 125 ? 19.131 -3.176 4.020 1.00 90.56 125 LEU A CA 1
ATOM 982 C C . LEU A 1 125 ? 19.012 -1.832 3.293 1.00 90.56 125 LEU A C 1
ATOM 984 O O . LEU A 1 125 ? 17.982 -1.173 3.387 1.00 90.56 125 LEU A O 1
ATOM 988 N N . ARG A 1 126 ? 20.019 -1.433 2.508 1.00 89.31 126 ARG A N 1
ATOM 989 C CA . ARG A 1 126 ? 19.941 -0.219 1.676 1.00 89.31 126 ARG A CA 1
ATOM 990 C C . ARG A 1 126 ? 18.947 -0.342 0.525 1.00 89.31 126 ARG A C 1
ATOM 992 O O . ARG A 1 126 ? 18.382 0.670 0.122 1.00 89.31 126 ARG A O 1
ATOM 999 N N . LEU A 1 127 ? 18.763 -1.532 -0.044 1.00 91.94 127 LEU A N 1
ATOM 1000 C CA . LEU A 1 127 ? 17.700 -1.797 -1.018 1.00 91.94 127 LEU A CA 1
ATOM 1001 C C . LEU A 1 127 ? 16.329 -1.658 -0.350 1.00 91.94 127 LEU A C 1
ATOM 1003 O O . LEU A 1 127 ? 15.475 -0.955 -0.876 1.00 91.94 127 LEU A O 1
ATOM 1007 N N . ARG A 1 128 ? 16.155 -2.225 0.850 1.00 88.75 128 ARG A N 1
ATOM 1008 C CA . ARG A 1 128 ? 14.935 -2.080 1.658 1.00 88.75 128 ARG A CA 1
ATOM 1009 C C . ARG A 1 128 ? 14.646 -0.625 2.016 1.00 88.75 128 ARG A C 1
ATOM 1011 O O . ARG A 1 128 ? 13.517 -0.186 1.845 1.00 88.75 128 ARG A O 1
ATOM 1018 N N . ALA A 1 129 ? 15.660 0.127 2.443 1.00 86.81 129 ALA A N 1
ATOM 1019 C CA . ALA A 1 129 ? 15.536 1.554 2.727 1.00 86.81 129 ALA A CA 1
ATOM 1020 C C . ALA A 1 129 ? 15.025 2.318 1.503 1.00 86.81 129 ALA A C 1
ATOM 1022 O O . ALA A 1 129 ? 14.146 3.155 1.631 1.00 86.81 129 ALA A O 1
ATOM 1023 N N . GLU A 1 130 ? 15.521 2.000 0.305 1.00 85.75 130 GLU A N 1
ATOM 1024 C CA . GLU A 1 130 ? 15.057 2.647 -0.924 1.00 85.75 130 GLU A CA 1
ATOM 1025 C C . GLU A 1 130 ? 13.555 2.430 -1.176 1.00 85.75 130 GLU A C 1
ATOM 1027 O O . GLU A 1 130 ? 12.900 3.321 -1.704 1.00 85.75 130 GLU A O 1
ATOM 1032 N N . GLN A 1 131 ? 12.980 1.302 -0.756 1.00 85.00 131 GLN A N 1
ATOM 1033 C CA . GLN A 1 131 ? 11.554 1.030 -0.967 1.00 85.00 131 GLN A CA 1
ATOM 1034 C C . GLN A 1 131 ? 10.635 1.843 -0.050 1.00 85.00 131 GLN A C 1
ATOM 1036 O O . GLN A 1 131 ? 9.508 2.134 -0.431 1.00 85.00 131 GLN A O 1
ATOM 1041 N N . VAL A 1 132 ? 11.105 2.201 1.148 1.00 83.12 132 VAL A N 1
ATOM 1042 C CA . VAL A 1 132 ? 10.269 2.820 2.195 1.00 83.12 132 VAL A CA 1
ATOM 1043 C C . VAL A 1 132 ? 10.618 4.275 2.482 1.00 83.12 132 VAL A C 1
ATOM 1045 O O . VAL A 1 132 ? 9.819 4.979 3.088 1.00 83.12 132 VAL A O 1
ATOM 1048 N N . ARG A 1 133 ? 11.810 4.728 2.075 1.00 80.88 133 ARG A N 1
ATOM 1049 C CA . ARG A 1 133 ? 12.296 6.060 2.429 1.00 80.88 133 ARG A CA 1
ATOM 1050 C C . ARG A 1 133 ? 11.482 7.167 1.770 1.00 80.88 133 ARG A C 1
ATOM 1052 O O . ARG A 1 133 ? 11.125 7.085 0.594 1.00 80.88 133 ARG A O 1
ATOM 1059 N N . GLU A 1 134 ? 11.309 8.255 2.501 1.00 80.31 134 GLU A N 1
ATOM 1060 C CA . GLU A 1 134 ? 10.764 9.501 1.977 1.00 80.31 134 GLU A CA 1
ATOM 1061 C C . GLU A 1 134 ? 11.817 10.250 1.126 1.00 80.31 134 GLU A C 1
ATOM 1063 O O . GLU A 1 134 ? 13.025 10.022 1.272 1.00 80.31 134 GLU A O 1
ATOM 1068 N N . PRO A 1 135 ? 11.418 11.180 0.231 1.00 74.31 135 PRO A N 1
ATOM 1069 C CA . PRO A 1 135 ? 12.345 11.859 -0.690 1.00 74.31 135 PRO A CA 1
ATOM 1070 C C . PRO A 1 135 ? 13.525 12.587 -0.020 1.00 74.31 135 PRO A C 1
ATOM 1072 O O . PRO A 1 135 ? 14.568 12.795 -0.649 1.00 74.31 135 PRO A O 1
ATOM 1075 N N . HIS A 1 136 ? 13.365 12.973 1.249 1.00 75.19 136 HIS A N 1
ATOM 1076 C CA . HIS A 1 136 ? 14.364 13.678 2.052 1.00 75.19 136 HIS A CA 1
ATOM 1077 C C . HIS A 1 136 ? 15.237 12.750 2.914 1.00 75.19 136 HIS A C 1
ATOM 1079 O O . HIS A 1 136 ? 16.237 13.190 3.485 1.00 75.19 136 HIS A O 1
ATOM 1085 N N . GLU A 1 137 ? 14.889 11.469 3.007 1.00 80.88 137 GLU A N 1
ATOM 1086 C CA . GLU A 1 137 ? 15.605 10.496 3.820 1.00 80.88 137 GLU A CA 1
ATOM 1087 C C . GLU A 1 137 ? 16.770 9.870 3.050 1.00 80.88 137 GLU A C 1
ATOM 1089 O O . GLU A 1 137 ? 16.741 9.681 1.826 1.00 80.88 137 GLU A O 1
ATOM 1094 N N . ARG A 1 138 ? 17.831 9.528 3.785 1.00 78.12 138 ARG A N 1
ATOM 1095 C CA . ARG A 1 138 ? 19.010 8.880 3.209 1.00 78.12 138 ARG A CA 1
ATOM 1096 C C . ARG A 1 138 ? 18.707 7.422 2.878 1.00 78.12 138 ARG A C 1
ATOM 1098 O O . ARG A 1 138 ? 17.965 6.742 3.575 1.00 78.12 138 ARG A O 1
ATOM 1105 N N . ARG A 1 139 ? 19.366 6.904 1.839 1.00 80.06 139 ARG A N 1
ATOM 1106 C CA . ARG A 1 139 ? 19.401 5.464 1.561 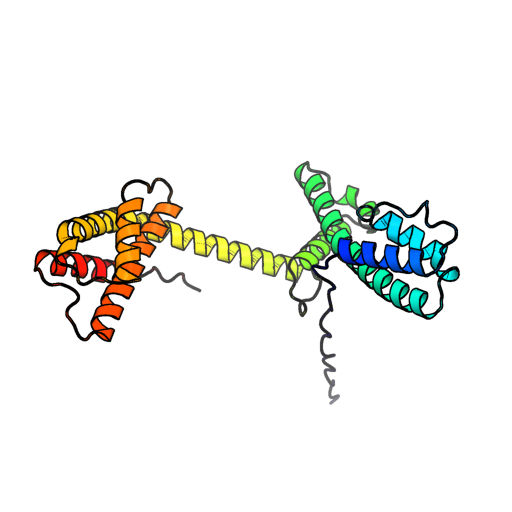1.00 80.06 139 ARG A CA 1
ATOM 1107 C C . ARG A 1 139 ? 20.370 4.786 2.529 1.00 80.06 139 ARG A C 1
ATOM 1109 O O . ARG A 1 139 ? 21.514 4.500 2.166 1.00 80.06 139 ARG A O 1
ATOM 1116 N N . SER A 1 140 ? 19.933 4.569 3.765 1.00 79.75 140 SER A N 1
ATOM 1117 C CA . SER A 1 140 ? 20.758 3.953 4.801 1.00 79.75 140 SER A CA 1
ATOM 1118 C C . SER A 1 140 ? 20.043 2.795 5.512 1.00 79.75 140 SER A C 1
ATOM 1120 O O . SER A 1 140 ? 18.811 2.766 5.562 1.00 79.75 140 SER A O 1
ATOM 1122 N N . PRO A 1 141 ? 20.798 1.822 6.051 1.00 79.44 141 PRO A N 1
ATOM 1123 C CA . PRO A 1 141 ? 20.244 0.748 6.876 1.00 79.44 141 PRO A CA 1
ATOM 1124 C C . PRO A 1 141 ? 19.397 1.260 8.050 1.00 79.44 141 PRO A C 1
ATOM 1126 O O . PRO A 1 141 ? 18.361 0.683 8.370 1.00 79.44 141 PRO A O 1
ATOM 1129 N N . GLU A 1 142 ? 19.799 2.376 8.659 1.00 81.00 142 GLU A N 1
ATOM 1130 C CA . GLU A 1 142 ? 19.099 3.002 9.783 1.00 81.00 142 GLU A CA 1
ATOM 1131 C C . GLU A 1 142 ? 17.703 3.486 9.379 1.00 81.00 142 GLU A C 1
ATOM 1133 O O . GLU A 1 142 ? 16.754 3.287 10.133 1.00 81.00 142 GLU A O 1
ATOM 1138 N N . THR A 1 143 ? 17.548 4.047 8.173 1.00 82.56 143 THR A N 1
ATOM 1139 C CA . THR A 1 143 ? 16.234 4.420 7.628 1.00 82.56 143 THR A CA 1
ATOM 1140 C C . THR A 1 143 ? 15.336 3.194 7.464 1.00 82.56 143 THR A C 1
ATOM 1142 O O . THR A 1 143 ? 14.182 3.231 7.887 1.00 82.56 143 THR A O 1
ATOM 1145 N N . ALA A 1 144 ? 15.854 2.077 6.938 1.00 80.06 144 ALA A N 1
ATOM 1146 C CA . ALA A 1 144 ? 15.072 0.839 6.844 1.00 80.06 144 ALA A CA 1
ATOM 1147 C C . ALA A 1 144 ? 14.590 0.361 8.224 1.00 80.06 144 ALA A C 1
ATOM 1149 O O . ALA A 1 144 ? 13.414 0.035 8.386 1.00 80.06 144 ALA A O 1
ATOM 1150 N N . HIS A 1 145 ? 15.472 0.366 9.227 1.00 80.25 145 HIS A N 1
ATOM 1151 C CA . HIS A 1 145 ? 15.116 -0.028 10.590 1.00 80.25 145 HIS A CA 1
ATOM 1152 C C . HIS A 1 145 ? 14.126 0.936 11.257 1.00 80.25 145 HIS A C 1
ATOM 1154 O O . HIS A 1 145 ? 13.241 0.490 11.985 1.00 80.25 145 HIS A O 1
ATOM 1160 N N . ALA A 1 146 ? 14.238 2.244 11.011 1.00 84.00 146 ALA A N 1
ATOM 1161 C CA . ALA A 1 146 ? 13.317 3.240 11.553 1.00 84.00 146 ALA A CA 1
ATOM 1162 C C . ALA A 1 146 ? 11.887 3.039 11.026 1.00 84.00 146 ALA A C 1
ATOM 1164 O O . ALA A 1 146 ? 10.941 3.025 11.816 1.00 84.00 146 ALA A O 1
ATOM 1165 N N . HIS A 1 147 ? 11.736 2.815 9.718 1.00 84.75 147 HIS A N 1
ATOM 1166 C CA . HIS A 1 147 ? 10.443 2.513 9.096 1.00 84.75 147 HIS A CA 1
ATOM 1167 C C . HIS A 1 147 ? 9.879 1.169 9.550 1.00 84.75 147 HIS A C 1
ATOM 1169 O O . HIS A 1 147 ? 8.696 1.071 9.864 1.00 84.75 147 HIS A O 1
ATOM 1175 N N . GLU A 1 148 ? 10.720 0.141 9.673 1.00 84.25 148 GLU A N 1
ATOM 1176 C CA . GLU A 1 148 ? 10.302 -1.153 10.216 1.00 84.25 148 GLU A CA 1
ATOM 1177 C C . GLU A 1 148 ? 9.794 -1.024 11.659 1.00 84.25 148 GLU A C 1
ATOM 1179 O O . GLU A 1 148 ? 8.723 -1.535 11.987 1.00 84.25 148 GLU A O 1
ATOM 1184 N N . LYS A 1 149 ? 10.515 -0.279 12.506 1.00 85.69 149 LYS A N 1
ATOM 1185 C CA . LYS A 1 149 ? 10.106 -0.001 13.886 1.00 85.69 149 LYS A CA 1
ATOM 1186 C C . LYS A 1 149 ? 8.793 0.779 13.941 1.00 85.69 149 LYS A C 1
ATOM 1188 O O . LYS A 1 149 ? 7.942 0.443 14.760 1.00 85.69 149 LYS A O 1
ATOM 1193 N N . ARG A 1 150 ? 8.618 1.789 13.081 1.00 85.25 150 ARG A N 1
ATOM 1194 C CA . ARG A 1 150 ? 7.377 2.574 12.984 1.00 85.25 150 ARG A CA 1
ATOM 1195 C C . ARG A 1 150 ? 6.200 1.681 12.598 1.00 85.25 150 ARG A C 1
ATOM 1197 O O . ARG A 1 150 ? 5.224 1.632 13.336 1.00 85.25 150 ARG A O 1
ATOM 1204 N N . ARG A 1 151 ? 6.350 0.879 11.542 1.00 81.88 151 ARG A N 1
ATOM 1205 C CA . ARG A 1 151 ? 5.327 -0.075 11.094 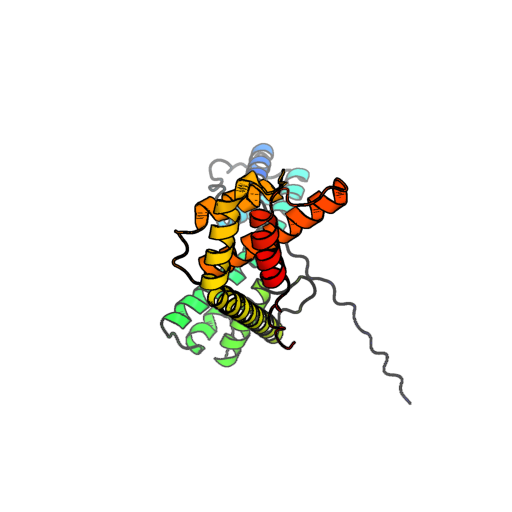1.00 81.88 151 ARG A CA 1
ATOM 1206 C C . ARG A 1 151 ? 4.961 -1.085 12.185 1.00 81.88 151 ARG A C 1
ATOM 1208 O O . ARG A 1 151 ? 3.788 -1.366 12.399 1.00 81.88 151 ARG A O 1
ATOM 1215 N N . LEU A 1 152 ? 5.948 -1.626 12.903 1.00 84.88 152 LEU A N 1
ATOM 1216 C CA . LEU A 1 152 ? 5.697 -2.537 14.026 1.00 84.88 152 LEU A CA 1
ATOM 1217 C C . LEU A 1 152 ? 4.982 -1.837 15.191 1.00 84.88 152 LEU A C 1
ATOM 1219 O O . LEU A 1 152 ? 4.130 -2.445 15.835 1.00 84.88 152 LEU A O 1
ATOM 1223 N N . ALA A 1 153 ? 5.318 -0.578 15.478 1.00 86.31 153 ALA A N 1
ATOM 1224 C CA . ALA A 1 153 ? 4.636 0.209 16.499 1.00 86.31 153 ALA A CA 1
ATOM 1225 C C . ALA A 1 153 ? 3.177 0.495 16.111 1.00 86.31 153 ALA A C 1
ATOM 1227 O O . ALA A 1 153 ? 2.293 0.319 16.944 1.00 86.31 153 ALA A O 1
ATOM 1228 N N . GLU A 1 154 ? 2.915 0.843 14.851 1.00 84.06 154 GLU A N 1
ATOM 1229 C CA . GLU A 1 154 ? 1.565 1.037 14.305 1.00 84.06 154 GLU A CA 1
ATOM 1230 C C . GLU A 1 154 ? 0.739 -0.251 14.373 1.00 84.06 154 GLU A C 1
ATOM 1232 O O . GLU A 1 154 ? -0.376 -0.235 14.882 1.00 84.06 154 GLU A O 1
ATOM 1237 N N . GLN A 1 155 ? 1.306 -1.391 13.964 1.00 84.06 155 GLN A N 1
ATOM 1238 C CA . GLN A 1 155 ? 0.642 -2.695 14.076 1.00 84.06 155 GLN A CA 1
ATOM 1239 C C . GLN A 1 155 ? 0.307 -3.054 15.527 1.00 84.06 155 GLN A C 1
ATOM 1241 O O . GLN A 1 155 ? -0.774 -3.570 15.805 1.00 84.06 155 GLN A O 1
ATOM 1246 N N . ARG A 1 156 ? 1.213 -2.770 16.471 1.00 87.44 156 ARG A N 1
ATOM 1247 C CA . ARG A 1 156 ? 0.954 -2.975 17.904 1.00 87.44 156 ARG A CA 1
ATOM 1248 C C . ARG A 1 156 ? -0.136 -2.043 18.418 1.00 87.44 156 ARG A C 1
ATOM 1250 O O . ARG A 1 156 ? -1.012 -2.503 19.144 1.00 87.44 156 ARG A O 1
ATOM 1257 N N . ALA A 1 157 ? -0.096 -0.764 18.050 1.00 85.25 157 ALA A N 1
ATOM 1258 C CA . ALA A 1 157 ? -1.115 0.207 18.435 1.00 85.25 157 ALA A CA 1
ATOM 1259 C C . ALA A 1 157 ? -2.493 -0.203 17.897 1.00 85.25 157 ALA A C 1
ATOM 1261 O O . ALA A 1 157 ? -3.472 -0.191 18.642 1.00 85.25 157 ALA A O 1
ATOM 1262 N N . GLU A 1 158 ? -2.553 -0.655 16.645 1.00 85.88 158 GLU A N 1
ATOM 1263 C CA . GLU A 1 158 ? -3.773 -1.157 16.020 1.00 85.88 158 GLU A CA 1
ATOM 1264 C C . GLU A 1 158 ? -4.280 -2.425 16.712 1.00 85.88 158 GLU A C 1
ATOM 1266 O O . GLU A 1 158 ? -5.454 -2.512 17.064 1.00 85.88 158 GLU A O 1
ATOM 1271 N N . TYR A 1 159 ? -3.395 -3.376 17.014 1.00 86.94 159 TYR A N 1
ATOM 1272 C CA . TYR A 1 159 ? -3.758 -4.574 17.768 1.00 86.94 159 TYR A CA 1
ATOM 1273 C C . TYR A 1 159 ? -4.328 -4.237 19.155 1.00 86.94 159 TYR A C 1
ATOM 1275 O O . TYR A 1 159 ? -5.338 -4.811 19.568 1.00 86.94 159 TYR A O 1
ATOM 1283 N N . VAL A 1 160 ? -3.720 -3.286 19.875 1.00 88.25 160 VAL A N 1
ATOM 1284 C CA . VAL A 1 160 ? -4.210 -2.813 21.181 1.00 88.25 160 VAL A CA 1
ATOM 1285 C C . VAL A 1 160 ? -5.572 -2.131 21.039 1.00 88.25 160 VAL A C 1
ATOM 1287 O O . VAL A 1 160 ? -6.480 -2.406 21.831 1.00 88.25 160 VAL A O 1
ATOM 1290 N N . ARG A 1 161 ? -5.759 -1.293 20.014 1.00 88.00 161 ARG A N 1
ATOM 1291 C CA . ARG A 1 161 ? -7.041 -0.644 19.706 1.00 88.00 161 ARG A CA 1
ATOM 1292 C C . ARG A 1 161 ? -8.132 -1.679 19.425 1.00 88.00 161 ARG A C 1
ATOM 1294 O O . ARG A 1 161 ? -9.178 -1.640 20.064 1.00 88.00 161 ARG A O 1
ATOM 1301 N N . VAL A 1 162 ? -7.875 -2.632 18.529 1.00 89.62 162 VAL A N 1
ATOM 1302 C CA . VAL A 1 162 ? -8.831 -3.690 18.167 1.00 89.62 162 VAL A CA 1
ATOM 1303 C C . VAL A 1 162 ? -9.157 -4.552 19.380 1.00 89.62 162 VAL A C 1
ATOM 1305 O O . VAL A 1 162 ? -10.324 -4.775 19.684 1.00 89.62 162 VAL A O 1
ATOM 1308 N N . THR A 1 163 ? -8.144 -4.986 20.130 1.00 89.50 163 THR A N 1
ATOM 1309 C CA . THR A 1 163 ? -8.342 -5.857 21.296 1.00 89.50 163 THR A CA 1
ATOM 1310 C C . THR A 1 163 ? -9.116 -5.154 22.412 1.00 89.50 163 THR A C 1
ATOM 1312 O O . THR A 1 163 ? -9.998 -5.759 23.020 1.00 89.50 163 THR A O 1
ATOM 1315 N N . SER A 1 164 ? -8.819 -3.881 22.692 1.00 89.06 164 SER A N 1
ATOM 1316 C CA . SER A 1 164 ? -9.548 -3.112 23.711 1.00 89.06 164 SER A CA 1
ATOM 1317 C C . SER A 1 164 ? -11.011 -2.881 23.330 1.00 89.06 164 SER A C 1
ATOM 1319 O O . SER A 1 164 ? -11.888 -3.079 24.170 1.00 89.06 164 SER A O 1
ATOM 1321 N N . GLN A 1 165 ? -11.292 -2.551 22.067 1.00 88.94 165 GLN A N 1
ATOM 1322 C CA . GLN A 1 165 ? -12.660 -2.365 21.581 1.00 88.94 165 GLN A CA 1
ATOM 1323 C C . GLN A 1 165 ? -13.438 -3.684 21.510 1.00 88.94 165 GLN A C 1
ATOM 1325 O O . GLN A 1 165 ? -14.582 -3.749 21.957 1.00 88.94 165 GLN A O 1
ATOM 1330 N N . ALA A 1 166 ? -12.806 -4.769 21.058 1.00 91.44 166 ALA A N 1
ATOM 1331 C CA . ALA A 1 166 ? -13.428 -6.089 21.004 1.00 91.44 166 ALA A CA 1
ATOM 1332 C C . ALA A 1 166 ? -13.847 -6.609 22.392 1.00 91.44 166 ALA A C 1
ATOM 1334 O O . ALA A 1 166 ? -14.866 -7.284 22.507 1.00 91.44 166 ALA A O 1
ATOM 1335 N N . ARG A 1 167 ? -13.116 -6.268 23.466 1.00 92.75 167 ARG A N 1
ATOM 1336 C CA . ARG A 1 167 ? -13.501 -6.617 24.852 1.00 92.75 167 ARG A CA 1
ATOM 1337 C C . ARG A 1 167 ? -14.802 -5.954 25.301 1.00 92.75 167 ARG A C 1
ATOM 1339 O O . ARG A 1 167 ? -15.493 -6.491 26.159 1.00 92.75 167 ARG A O 1
ATOM 1346 N N . ARG A 1 168 ? -15.131 -4.794 24.734 1.00 93.25 168 ARG A N 1
ATOM 1347 C CA . ARG A 1 168 ? -16.332 -4.016 25.063 1.00 93.25 168 ARG A CA 1
ATOM 1348 C C . ARG A 1 168 ? -17.546 -4.416 24.220 1.00 93.25 168 ARG A C 1
ATOM 1350 O O . ARG A 1 168 ? -18.644 -3.921 24.467 1.00 93.25 168 ARG A O 1
ATOM 1357 N N . PHE A 1 169 ? -17.362 -5.322 23.259 1.00 95.50 169 PHE A N 1
ATOM 1358 C CA . PHE A 1 169 ? -18.370 -5.685 22.266 1.00 95.50 169 PHE A CA 1
ATOM 1359 C C . PHE A 1 169 ? -19.681 -6.180 22.875 1.00 95.50 169 PHE A C 1
ATOM 1361 O O . PHE A 1 169 ? -20.732 -5.692 22.489 1.00 95.50 169 PHE A O 1
ATOM 1368 N N . THR A 1 170 ? -19.652 -7.077 23.867 1.00 96.00 170 THR A N 1
ATOM 1369 C CA . THR A 1 170 ? -20.889 -7.602 24.480 1.00 96.00 170 THR A CA 1
ATOM 1370 C C . THR A 1 170 ? -21.756 -6.489 25.077 1.00 96.00 170 THR A C 1
ATOM 1372 O O . THR A 1 170 ? -22.981 -6.523 24.974 1.00 96.00 170 THR A O 1
ATOM 1375 N N . LEU A 1 171 ? -21.128 -5.470 25.674 1.00 96.25 171 LEU A N 1
ATOM 1376 C CA . LEU A 1 171 ? -21.837 -4.299 26.186 1.00 96.25 171 LEU A CA 1
ATOM 1377 C C . LEU A 1 171 ? -22.385 -3.441 25.039 1.00 96.25 171 LEU A C 1
ATOM 1379 O O . LEU A 1 171 ? -23.555 -3.067 25.077 1.00 96.25 171 LEU A O 1
ATOM 1383 N N . ALA A 1 172 ? -21.563 -3.172 24.021 1.00 97.00 172 ALA A N 1
ATOM 1384 C CA . ALA A 1 172 ? -21.965 -2.407 22.841 1.00 97.00 172 ALA A CA 1
ATOM 1385 C C . ALA A 1 172 ? -23.158 -3.052 22.119 1.00 97.00 172 ALA A C 1
ATOM 1387 O O . ALA A 1 172 ? -24.125 -2.369 21.806 1.00 97.00 172 ALA A O 1
ATOM 1388 N N . GLN A 1 173 ? -23.120 -4.371 21.911 1.00 98.12 173 GLN A N 1
ATOM 1389 C CA . GLN A 1 173 ? -24.177 -5.144 21.262 1.00 98.12 173 GLN A CA 1
ATOM 1390 C C . GLN A 1 173 ? -25.492 -5.035 22.039 1.00 98.12 173 GLN A C 1
ATOM 1392 O O . GLN A 1 173 ? -26.538 -4.777 21.452 1.00 98.12 173 GLN A O 1
ATOM 1397 N N . ARG A 1 174 ? -25.449 -5.160 23.372 1.00 98.31 174 ARG A N 1
ATOM 1398 C CA . ARG A 1 174 ? -26.641 -4.995 24.217 1.00 98.31 174 ARG A CA 1
ATOM 1399 C C . ARG A 1 174 ? -27.235 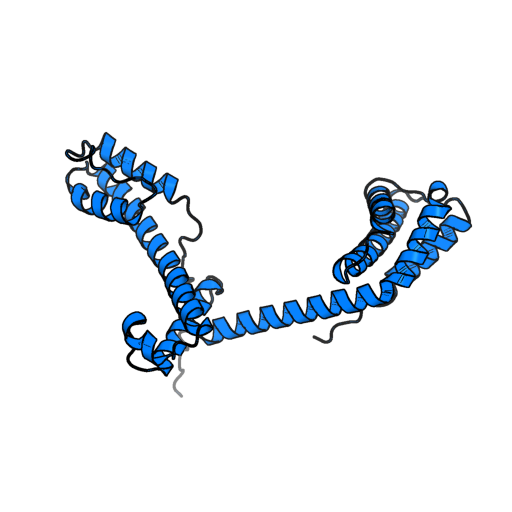-3.589 24.108 1.00 98.31 174 ARG A C 1
ATOM 1401 O O . ARG A 1 174 ? -28.446 -3.460 23.978 1.00 98.31 174 ARG A O 1
ATOM 1408 N N . ILE A 1 175 ? -26.395 -2.554 24.150 1.00 98.38 175 ILE A N 1
ATOM 1409 C CA . ILE A 1 175 ? -26.833 -1.157 24.012 1.00 98.38 175 ILE A CA 1
ATOM 1410 C C . ILE A 1 175 ? -27.432 -0.915 22.622 1.00 98.38 175 ILE A C 1
ATOM 1412 O O . ILE A 1 175 ? -28.488 -0.301 22.508 1.00 98.38 175 ILE A O 1
ATOM 1416 N N . ALA A 1 176 ? -26.797 -1.431 21.569 1.00 98.31 176 ALA A N 1
ATOM 1417 C CA . ALA A 1 176 ? -27.303 -1.326 20.207 1.00 98.31 176 ALA A CA 1
ATOM 1418 C C . ALA A 1 176 ? -28.675 -2.000 20.058 1.00 98.31 176 ALA A C 1
ATOM 1420 O O . ALA A 1 176 ? -29.571 -1.405 19.472 1.00 98.31 176 ALA A O 1
ATOM 1421 N N . ARG A 1 177 ? -28.890 -3.179 20.662 1.00 98.50 177 ARG A N 1
ATOM 1422 C CA . ARG A 1 177 ? -30.218 -3.820 20.687 1.00 98.50 177 ARG A CA 1
ATOM 1423 C C . ARG A 1 177 ? -31.275 -2.933 21.351 1.00 98.50 177 ARG A C 1
ATOM 1425 O O . ARG A 1 177 ? -32.356 -2.798 20.798 1.00 98.50 177 ARG A O 1
ATOM 1432 N N . GLN A 1 178 ? -30.952 -2.278 22.469 1.00 98.38 178 GLN A N 1
ATOM 1433 C CA . GLN A 1 178 ? -31.875 -1.344 23.133 1.00 98.38 178 GLN A CA 1
ATOM 1434 C C . GLN A 1 178 ? -32.165 -0.091 22.296 1.00 98.38 178 GLN A C 1
ATOM 1436 O O . GLN A 1 178 ? -33.295 0.390 22.272 1.00 98.38 178 GLN A O 1
ATOM 1441 N N . LEU A 1 179 ? -31.159 0.443 21.594 1.00 98.38 179 LEU A N 1
ATOM 1442 C CA . LEU A 1 179 ? -31.356 1.553 20.658 1.00 98.38 179 LEU A CA 1
ATOM 1443 C C . LEU A 1 179 ? -32.282 1.157 19.503 1.00 98.38 179 LEU A C 1
ATOM 1445 O O . LEU A 1 179 ? -33.161 1.934 19.147 1.00 98.38 179 LEU A O 1
ATOM 1449 N N . LEU A 1 180 ? -32.099 -0.042 18.942 1.00 98.25 180 LEU A N 1
ATOM 1450 C CA . LEU A 1 180 ? -32.926 -0.562 17.851 1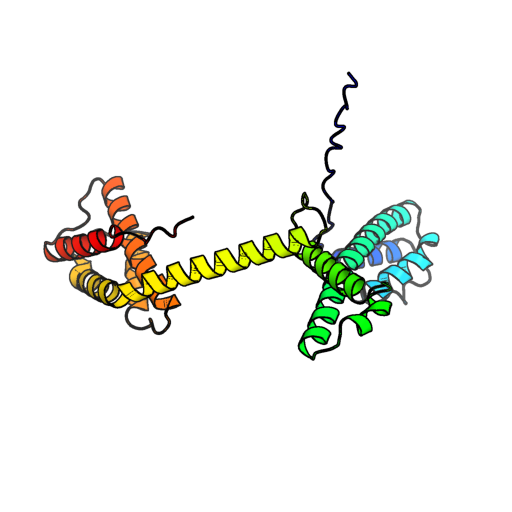.00 98.25 180 LEU A CA 1
ATOM 1451 C C . LEU A 1 180 ? -34.358 -0.864 18.312 1.00 98.25 180 LEU A C 1
ATOM 1453 O O . LEU A 1 180 ? -35.302 -0.549 17.596 1.00 98.25 180 LEU A O 1
ATOM 1457 N N . GLU A 1 181 ? -34.530 -1.402 19.522 1.00 98.50 181 GLU A N 1
ATOM 1458 C CA . GLU A 1 181 ? -35.844 -1.628 20.142 1.00 98.50 181 GLU A CA 1
ATOM 1459 C C . GLU A 1 181 ? -36.623 -0.318 20.345 1.00 98.50 181 GLU A C 1
ATOM 1461 O O . GLU A 1 181 ? -37.838 -0.276 20.165 1.00 98.50 181 GLU A O 1
ATOM 1466 N N . HIS A 1 182 ? -35.927 0.775 20.672 1.00 98.19 182 HIS A N 1
ATOM 1467 C CA . HIS A 1 182 ? -36.519 2.100 20.865 1.00 98.19 182 HIS A CA 1
ATOM 1468 C C . HIS A 1 182 ? -36.292 3.057 19.684 1.00 98.19 182 HIS A C 1
ATOM 1470 O O . HIS A 1 182 ? -36.344 4.277 19.874 1.00 98.19 182 HIS A O 1
ATOM 1476 N N . ARG A 1 183 ? -36.070 2.528 18.469 1.00 97.38 183 ARG A N 1
ATOM 1477 C CA . ARG A 1 183 ? -35.730 3.315 17.269 1.00 97.38 183 ARG A CA 1
ATOM 1478 C C . ARG A 1 183 ? -36.728 4.437 16.983 1.00 97.38 183 ARG A C 1
ATOM 1480 O O . ARG A 1 183 ? -36.304 5.560 16.732 1.00 97.38 183 ARG A O 1
ATOM 1487 N N . ASP A 1 184 ? -38.026 4.169 17.109 1.00 97.38 184 ASP A N 1
ATOM 1488 C CA . ASP A 1 184 ? -39.095 5.145 16.831 1.00 97.38 184 ASP A CA 1
ATOM 1489 C C . ASP A 1 184 ? -39.085 6.356 17.782 1.00 97.38 184 ASP A C 1
ATOM 1491 O O . ASP A 1 184 ? -39.650 7.407 17.483 1.00 97.38 184 ASP A O 1
ATOM 1495 N N . GLY A 1 185 ? -38.440 6.222 18.945 1.00 97.50 185 GLY A N 1
ATOM 1496 C CA . GLY A 1 185 ? -38.271 7.307 19.906 1.00 97.50 185 GLY A CA 1
ATOM 1497 C C . GLY A 1 185 ? -37.012 8.151 19.691 1.00 97.50 185 GLY A C 1
ATOM 1498 O O . GLY A 1 185 ? -36.773 9.064 20.483 1.00 97.50 185 GLY A O 1
ATOM 1499 N N . LEU A 1 186 ? -36.184 7.841 18.686 1.00 97.69 186 LEU A N 1
ATOM 1500 C CA . LEU A 1 186 ? -34.941 8.550 18.377 1.00 97.69 186 LEU A CA 1
ATOM 1501 C C . LEU A 1 186 ? -35.171 9.581 17.263 1.00 97.69 186 LEU A C 1
ATOM 1503 O O . LEU A 1 186 ? -35.679 9.261 16.192 1.00 97.69 186 LEU A O 1
ATOM 1507 N N . THR A 1 187 ? -34.722 10.817 17.479 1.00 96.44 187 THR A N 1
ATOM 1508 C CA . THR A 1 187 ? -34.699 11.847 16.433 1.00 96.44 187 THR A CA 1
ATOM 1509 C C . THR A 1 187 ? -33.433 11.664 15.591 1.00 96.44 187 THR A C 1
ATOM 1511 O O . THR A 1 187 ? -32.372 12.181 15.947 1.00 96.44 187 THR A O 1
ATOM 1514 N N . VAL A 1 188 ? -33.523 10.909 14.492 1.00 95.06 188 VAL A N 1
ATOM 1515 C CA . VAL A 1 188 ? -32.394 10.603 13.590 1.00 95.06 188 VAL A CA 1
ATOM 1516 C C . VAL A 1 188 ? -32.621 11.146 12.176 1.00 95.06 188 VAL A C 1
ATOM 1518 O O . VAL A 1 188 ? -33.756 11.303 11.741 1.00 95.06 188 VAL A O 1
ATOM 1521 N N . ASP A 1 189 ? -31.528 11.475 11.486 1.00 94.12 189 ASP A N 1
ATOM 1522 C CA . ASP A 1 189 ? -31.475 11.855 10.066 1.00 94.12 189 ASP A CA 1
ATOM 1523 C C . ASP A 1 189 ? -30.028 11.679 9.564 1.00 94.12 189 ASP A C 1
ATOM 1525 O O . ASP A 1 189 ? -29.071 11.726 10.356 1.00 94.12 189 ASP A O 1
ATOM 1529 N N . GLY A 1 190 ? -29.859 11.491 8.257 1.00 95.06 190 GLY A N 1
ATOM 1530 C CA . GLY A 1 190 ? -28.589 11.508 7.549 1.00 95.06 190 GLY A CA 1
ATOM 1531 C C . GLY A 1 190 ? -27.594 10.533 8.158 1.00 95.06 190 GLY A C 1
ATOM 1532 O O . GLY A 1 190 ? -27.810 9.325 8.179 1.00 95.06 190 GLY A O 1
ATOM 1533 N N . MET A 1 191 ? -26.495 11.062 8.699 1.00 96.88 191 MET A N 1
ATOM 1534 C CA . MET A 1 191 ? -25.450 10.227 9.296 1.00 96.88 191 MET A CA 1
ATOM 1535 C C . MET A 1 191 ? -25.921 9.455 10.533 1.00 96.88 191 MET A C 1
ATOM 1537 O O . MET A 1 191 ? -25.426 8.359 10.771 1.00 96.88 191 MET A O 1
ATOM 1541 N N . ALA A 1 192 ? -26.835 10.003 11.342 1.00 96.75 192 ALA A N 1
ATOM 1542 C CA . ALA A 1 192 ? -27.318 9.294 12.528 1.00 96.75 192 ALA A CA 1
ATOM 1543 C C . ALA A 1 192 ? -28.189 8.090 12.139 1.00 96.75 192 ALA A C 1
ATOM 1545 O O . ALA A 1 192 ? -28.060 7.031 12.744 1.00 96.75 192 ALA A O 1
ATOM 1546 N N . GLU A 1 193 ? -29.022 8.240 11.108 1.00 97.62 193 GLU A N 1
ATOM 1547 C CA . GLU A 1 193 ? -29.827 7.144 10.563 1.00 97.62 193 GLU A CA 1
ATOM 1548 C C . GLU A 1 193 ? -28.940 6.085 9.898 1.00 97.62 193 GLU A C 1
ATOM 1550 O O . GLU A 1 193 ? -29.033 4.913 10.249 1.00 97.62 193 GLU A O 1
ATOM 1555 N N . TYR A 1 194 ? -27.983 6.514 9.068 1.00 97.75 194 TYR A N 1
ATOM 1556 C CA . TYR A 1 194 ? -26.992 5.631 8.447 1.00 97.75 194 TYR A CA 1
ATOM 1557 C C . TYR A 1 194 ? -26.281 4.733 9.471 1.00 97.75 194 TYR A C 1
ATOM 1559 O O . TYR A 1 194 ? -26.230 3.517 9.309 1.00 97.75 194 TYR A O 1
ATOM 1567 N N . TRP A 1 195 ? -25.751 5.306 10.560 1.00 98.25 195 TRP A N 1
ATOM 1568 C CA . TRP A 1 195 ? -25.055 4.500 11.568 1.00 98.25 195 TRP A CA 1
ATOM 1569 C C . TRP A 1 195 ? -25.989 3.557 12.326 1.00 98.25 195 TRP A C 1
ATOM 1571 O O . TRP A 1 195 ? -25.549 2.494 12.759 1.00 98.25 195 TRP A O 1
ATOM 1581 N N . LEU A 1 196 ? -27.257 3.929 12.503 1.00 97.56 196 LEU A N 1
ATOM 1582 C CA . LEU A 1 196 ? -28.243 3.062 13.141 1.00 97.56 196 LEU A CA 1
ATOM 1583 C C . LEU A 1 196 ? -28.597 1.865 12.246 1.00 97.56 196 LEU A C 1
ATOM 1585 O O . LEU A 1 196 ? -28.742 0.752 12.752 1.00 97.56 196 LEU A O 1
ATOM 1589 N N . ASP A 1 197 ? -28.657 2.066 10.930 1.00 98.19 197 ASP A N 1
ATOM 1590 C CA . ASP A 1 197 ? -28.847 0.990 9.953 1.00 98.19 197 ASP A CA 1
ATOM 1591 C C . ASP A 1 197 ? -27.624 0.066 9.861 1.00 98.19 197 ASP A C 1
ATOM 1593 O O . ASP A 1 197 ? -27.777 -1.159 9.836 1.00 98.19 197 ASP A O 1
ATOM 1597 N N . GLU A 1 198 ? -26.407 0.618 9.909 1.00 98.00 198 GLU A N 1
ATOM 1598 C CA . GLU A 1 198 ? -25.172 -0.174 10.009 1.00 98.00 198 GLU A CA 1
ATOM 1599 C C . GLU A 1 198 ? -25.155 -1.033 11.280 1.00 98.00 198 GLU A C 1
ATOM 1601 O O . GLU A 1 198 ? -24.849 -2.228 11.229 1.00 98.00 198 GLU A O 1
ATOM 1606 N N . LEU A 1 199 ? -25.544 -0.461 12.428 1.00 97.88 199 LEU A N 1
ATOM 1607 C CA . LEU A 1 199 ? -25.698 -1.218 13.672 1.00 97.88 199 LEU A CA 1
ATOM 1608 C C . LEU A 1 199 ? -26.728 -2.336 13.508 1.00 97.88 199 LEU A C 1
ATOM 1610 O O . LEU A 1 199 ? -26.436 -3.464 13.884 1.00 97.88 199 LEU A O 1
ATOM 1614 N N . SER A 1 200 ? -27.895 -2.052 12.923 1.00 97.88 200 SER A N 1
ATOM 1615 C CA . SER A 1 200 ? -28.946 -3.052 12.698 1.00 97.88 200 SER A CA 1
ATOM 1616 C C . SER A 1 200 ? -28.482 -4.205 11.813 1.00 97.88 200 SER A C 1
ATOM 1618 O O . SER A 1 200 ? -28.826 -5.353 12.076 1.00 97.88 200 SER A O 1
ATOM 1620 N N . THR A 1 201 ? -27.714 -3.902 10.770 1.00 97.06 201 THR A N 1
ATOM 1621 C CA . THR A 1 201 ? -27.269 -4.889 9.779 1.00 97.06 201 THR A CA 1
ATOM 1622 C C . THR A 1 201 ? -26.151 -5.773 10.325 1.00 97.06 201 THR A C 1
ATOM 1624 O O . THR A 1 201 ? -26.075 -6.949 9.995 1.00 97.06 201 THR A O 1
ATOM 1627 N N . THR A 1 202 ? -25.282 -5.228 11.179 1.00 96.56 202 THR A N 1
ATOM 1628 C CA . THR A 1 202 ? -24.052 -5.915 11.613 1.00 96.56 202 THR A CA 1
ATOM 1629 C C . THR A 1 202 ? -24.140 -6.561 12.996 1.00 96.56 202 THR A C 1
ATOM 1631 O O . THR A 1 202 ? -23.204 -7.251 13.405 1.00 96.56 202 THR A O 1
ATOM 1634 N N . ILE A 1 203 ? -25.241 -6.362 13.731 1.00 95.75 203 ILE A N 1
ATOM 1635 C CA . ILE A 1 203 ? -25.351 -6.727 15.153 1.00 95.75 203 ILE A CA 1
ATOM 1636 C C . ILE A 1 203 ? -25.147 -8.211 15.450 1.00 95.75 203 ILE A C 1
ATOM 1638 O O . ILE A 1 203 ? -24.623 -8.540 16.518 1.00 95.75 203 ILE A O 1
ATOM 1642 N N . ASP A 1 204 ? -25.521 -9.085 14.517 1.00 94.44 204 ASP A N 1
ATOM 1643 C CA . ASP A 1 204 ? -25.426 -10.537 14.670 1.00 94.44 204 ASP A CA 1
ATOM 1644 C C . ASP A 1 204 ? -24.248 -11.154 13.884 1.00 94.44 204 ASP A C 1
ATOM 1646 O O . ASP A 1 204 ? -23.870 -12.288 14.161 1.00 94.44 204 ASP A O 1
ATOM 1650 N N . ASP A 1 205 ? -23.566 -10.376 13.029 1.00 93.75 205 ASP A N 1
ATOM 1651 C CA . ASP A 1 205 ? -22.516 -10.847 12.103 1.00 93.75 205 ASP A CA 1
ATOM 1652 C C . ASP A 1 205 ? -21.092 -10.391 12.511 1.00 93.75 205 ASP A C 1
ATOM 1654 O O . ASP A 1 205 ? -20.238 -10.018 11.698 1.00 93.75 205 ASP A O 1
ATOM 1658 N N . CYS A 1 206 ? -20.803 -10.406 13.817 1.00 94.25 206 CYS A N 1
ATOM 1659 C CA . CYS A 1 206 ? -19.551 -9.901 14.401 1.00 94.25 206 CYS A CA 1
ATOM 1660 C C . CYS A 1 206 ? -18.635 -11.011 14.962 1.00 94.25 206 CYS A C 1
ATOM 1662 O O . CYS A 1 206 ? -18.270 -11.026 16.146 1.00 94.25 206 CYS A O 1
ATOM 1664 N N . ASP A 1 207 ? -18.203 -11.930 14.097 1.00 93.81 207 ASP A N 1
ATOM 1665 C CA . ASP A 1 207 ? -17.431 -13.115 14.509 1.00 93.81 207 ASP A CA 1
ATOM 1666 C C . ASP A 1 207 ? -15.955 -12.848 14.817 1.00 93.81 207 ASP A C 1
ATOM 1668 O O . ASP A 1 207 ? -15.349 -13.525 15.651 1.00 93.81 207 ASP A O 1
ATOM 1672 N N . THR A 1 208 ? -15.359 -11.838 14.183 1.00 95.12 208 THR A N 1
ATOM 1673 C CA . THR A 1 208 ? -13.929 -11.535 14.333 1.00 95.12 208 THR A CA 1
ATOM 1674 C C . THR A 1 208 ? -13.694 -10.390 15.317 1.00 95.12 208 THR A C 1
ATOM 1676 O O . THR A 1 208 ? -14.524 -9.495 15.472 1.00 95.12 208 THR A O 1
ATOM 1679 N N . ALA A 1 209 ? -12.523 -10.362 15.967 1.00 92.94 209 ALA A N 1
ATOM 1680 C CA . ALA A 1 209 ? -12.146 -9.251 16.849 1.00 92.94 209 ALA A CA 1
ATOM 1681 C C . ALA A 1 209 ? -12.166 -7.894 16.121 1.00 92.94 209 ALA A C 1
ATOM 1683 O O . ALA A 1 209 ? -12.536 -6.881 16.708 1.00 92.94 209 ALA A O 1
ATOM 1684 N N . PHE A 1 210 ? -11.814 -7.888 14.833 1.00 93.00 210 PHE A N 1
ATOM 1685 C CA . PHE A 1 210 ? -11.867 -6.699 13.993 1.00 93.00 210 PHE A CA 1
ATOM 1686 C C . PHE A 1 210 ? -13.308 -6.235 13.744 1.00 93.00 210 PHE A C 1
ATOM 1688 O O . PHE A 1 210 ? -13.604 -5.063 13.965 1.00 93.00 210 PHE A O 1
ATOM 1695 N N . HIS A 1 211 ? -14.223 -7.144 13.379 1.00 95.62 211 HIS A N 1
ATOM 1696 C CA . HIS A 1 211 ? -15.643 -6.804 13.199 1.00 95.62 211 HIS A CA 1
ATOM 1697 C C . HIS A 1 211 ? -16.252 -6.264 14.496 1.00 95.62 211 HIS A C 1
ATOM 1699 O O . HIS A 1 211 ? -16.870 -5.205 14.493 1.00 95.62 211 HIS A O 1
ATOM 1705 N N . ARG A 1 212 ? -15.964 -6.909 15.631 1.00 97.00 212 ARG A N 1
ATOM 1706 C CA . ARG A 1 212 ? -16.394 -6.450 16.961 1.00 97.00 212 ARG A CA 1
ATOM 1707 C C . ARG A 1 212 ? -15.868 -5.058 17.309 1.00 97.00 212 ARG A C 1
ATOM 1709 O O . ARG A 1 212 ? -16.601 -4.241 17.857 1.00 97.00 212 ARG A O 1
ATOM 1716 N N . ALA A 1 213 ? -14.602 -4.776 16.995 1.00 94.44 213 ALA A N 1
ATOM 1717 C CA . ALA A 1 213 ? -14.013 -3.461 17.224 1.00 94.44 213 ALA A CA 1
ATOM 1718 C C . ALA A 1 213 ? -14.647 -2.376 16.339 1.00 94.44 213 ALA A C 1
ATOM 1720 O O . ALA A 1 213 ? -14.871 -1.260 16.810 1.00 94.44 213 ALA A O 1
ATOM 1721 N N . ASN A 1 214 ? -14.960 -2.700 15.082 1.00 95.00 214 ASN A N 1
ATOM 1722 C CA . ASN A 1 214 ? -15.653 -1.788 14.172 1.00 95.00 214 ASN A CA 1
ATOM 1723 C C . ASN A 1 214 ? -17.091 -1.528 14.621 1.00 95.00 214 ASN A C 1
ATOM 1725 O O . ASN A 1 214 ? -17.501 -0.372 14.639 1.00 95.00 214 ASN A O 1
ATOM 1729 N N . PHE A 1 215 ? -17.804 -2.558 15.083 1.00 97.25 215 PHE A N 1
ATOM 1730 C CA . PHE A 1 215 ? -19.148 -2.424 15.641 1.00 97.25 215 PHE A CA 1
ATOM 1731 C C . PHE A 1 215 ? -19.193 -1.423 16.805 1.00 97.25 215 PHE A C 1
ATOM 1733 O O . PHE A 1 215 ? -20.022 -0.513 16.824 1.00 97.25 215 PHE A O 1
ATOM 1740 N N . CYS A 1 216 ? -18.243 -1.514 17.746 1.00 96.19 216 CYS A N 1
ATOM 1741 C CA . CYS A 1 216 ? -18.092 -0.508 18.804 1.00 96.19 216 CYS A CA 1
ATOM 1742 C C . CYS A 1 216 ? -17.879 0.905 18.225 1.00 96.19 216 CYS A C 1
ATOM 1744 O O . CYS A 1 216 ? -18.453 1.874 18.720 1.00 96.19 216 CYS A O 1
ATOM 1746 N N . GLY A 1 217 ? -17.095 1.025 17.149 1.00 95.12 217 GLY A N 1
ATOM 1747 C CA . GLY A 1 217 ? -16.882 2.284 16.432 1.00 95.12 217 GLY A CA 1
ATOM 1748 C C . GLY A 1 217 ? -18.138 2.837 15.745 1.00 95.12 217 GLY A C 1
ATOM 1749 O O . GLY A 1 217 ? -18.312 4.058 15.707 1.00 95.12 217 GLY A O 1
ATOM 1750 N N . PHE A 1 218 ? -19.033 1.979 15.248 1.00 97.19 218 PHE A N 1
ATOM 1751 C CA . PHE A 1 218 ? -20.327 2.392 14.694 1.00 97.19 218 PHE A CA 1
ATOM 1752 C C . PHE A 1 218 ? -21.220 2.974 15.782 1.00 97.19 218 PHE A C 1
ATOM 1754 O O . PHE A 1 218 ? -21.759 4.063 15.601 1.00 97.19 218 PHE A O 1
ATOM 1761 N N . LEU A 1 219 ? -21.276 2.334 16.954 1.00 97.69 219 LEU A N 1
ATOM 1762 C CA . LEU A 1 219 ? -22.015 2.852 18.105 1.00 97.69 219 LEU A CA 1
ATOM 1763 C C . LEU A 1 219 ? -21.480 4.220 18.565 1.00 97.69 219 L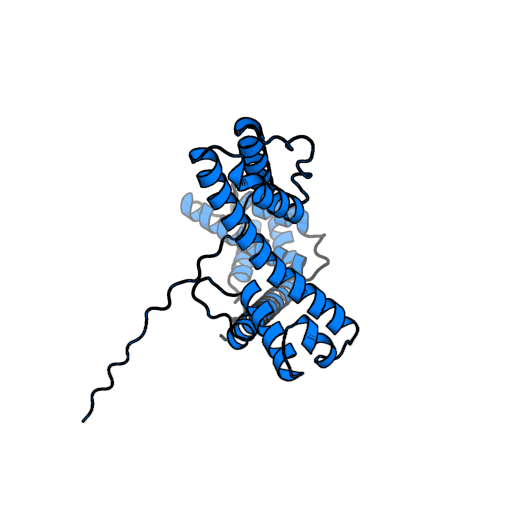EU A C 1
ATOM 1765 O O . LEU A 1 219 ? -22.255 5.152 18.774 1.00 97.69 219 LEU A O 1
ATOM 1769 N N . GLU A 1 220 ? -20.156 4.382 18.656 1.00 96.75 220 GLU A N 1
ATOM 1770 C CA . GLU A 1 220 ? -19.525 5.677 18.966 1.00 96.75 220 GLU A CA 1
ATOM 1771 C C . GLU A 1 220 ? -19.840 6.753 17.908 1.00 96.75 220 GLU A C 1
ATOM 1773 O O . GLU A 1 220 ? -19.990 7.937 18.225 1.00 96.75 220 GLU A O 1
ATOM 1778 N N . SER A 1 221 ? -19.913 6.365 16.634 1.00 97.44 221 SER A N 1
ATOM 1779 C CA . SER A 1 221 ? -20.202 7.283 15.526 1.00 97.44 221 SER A CA 1
ATOM 1780 C C . SER A 1 221 ? -21.674 7.685 15.502 1.00 97.44 221 SER A C 1
ATOM 1782 O O . SER A 1 221 ? -21.959 8.877 15.388 1.00 97.44 221 SER A O 1
ATOM 1784 N N . PHE A 1 222 ? -22.583 6.737 15.738 1.00 98.25 222 PHE A N 1
ATOM 1785 C CA . PHE A 1 222 ? -24.008 6.983 15.931 1.00 98.25 222 PHE A CA 1
ATOM 1786 C C . PHE A 1 222 ? -24.248 8.028 17.026 1.00 98.25 222 PHE A C 1
ATOM 1788 O O . PHE A 1 222 ? -24.863 9.061 16.766 1.00 98.25 222 PHE A O 1
ATOM 1795 N N . VAL A 1 223 ? -23.687 7.816 18.223 1.00 97.94 223 VAL A N 1
ATOM 1796 C CA . VAL A 1 223 ? -23.832 8.734 19.368 1.00 97.94 223 VAL A CA 1
ATOM 1797 C C . VAL A 1 223 ? -23.374 10.147 19.003 1.00 97.94 223 VAL A C 1
ATOM 1799 O O . VAL A 1 223 ? -24.072 11.125 19.272 1.00 97.94 223 VAL A O 1
ATOM 1802 N N . ARG A 1 224 ? -22.215 10.271 18.346 1.00 97.69 224 ARG A N 1
ATOM 1803 C CA . ARG A 1 224 ? -21.676 11.568 17.918 1.00 97.69 224 ARG A CA 1
ATOM 1804 C C . ARG A 1 224 ? -22.591 12.262 16.912 1.00 97.69 224 ARG A C 1
ATOM 1806 O O . ARG A 1 224 ? -22.832 13.459 17.049 1.00 97.69 224 ARG A O 1
ATOM 1813 N N . SER A 1 225 ? -23.087 11.526 15.920 1.00 97.56 225 SER A N 1
ATOM 1814 C CA . SER A 1 225 ? -23.990 12.046 14.892 1.00 97.56 225 SER A CA 1
ATOM 1815 C C . SER A 1 225 ? -25.344 12.457 15.471 1.00 97.56 225 SER A C 1
ATOM 1817 O O . SER A 1 225 ? -25.823 13.537 15.140 1.00 97.56 225 SER A O 1
ATOM 1819 N N . ALA A 1 226 ? -25.919 11.671 16.385 1.00 97.19 226 ALA A N 1
ATOM 1820 C CA . ALA A 1 226 ? -27.169 12.006 17.066 1.00 97.19 226 ALA A CA 1
ATOM 1821 C C . ALA A 1 226 ? -27.039 13.305 17.885 1.00 97.19 226 ALA A C 1
ATOM 1823 O O . ALA A 1 226 ? -27.850 14.221 17.747 1.00 97.19 226 ALA A O 1
ATOM 1824 N N . HIS A 1 227 ? -25.968 13.442 18.678 1.00 97.25 227 HIS A N 1
ATOM 1825 C CA . HIS A 1 227 ? -25.706 14.665 19.452 1.00 97.25 227 HIS A CA 1
ATOM 1826 C C . HIS A 1 227 ? -25.338 15.874 18.583 1.00 97.25 227 HIS A C 1
ATOM 1828 O O . HIS A 1 227 ? -25.588 17.015 18.971 1.00 97.25 227 HIS A O 1
ATOM 1834 N N . GLN A 1 228 ? -24.717 15.668 17.419 1.00 96.81 228 GLN A N 1
ATOM 1835 C CA . GLN A 1 228 ? -24.485 16.740 16.447 1.00 96.81 228 GLN A CA 1
ATOM 1836 C C . GLN A 1 228 ? -25.813 17.226 15.850 1.00 96.81 228 GLN A C 1
ATOM 1838 O O . GLN A 1 228 ? -26.082 18.422 15.888 1.00 96.81 228 GLN A O 1
ATOM 1843 N N . LEU A 1 229 ? -26.675 16.307 15.409 1.00 96.06 229 LEU A N 1
ATOM 1844 C CA . LEU A 1 229 ? -27.981 16.625 14.830 1.00 96.06 229 LEU A CA 1
ATOM 1845 C C . LEU A 1 229 ? -28.871 17.425 15.790 1.00 96.06 229 LEU A C 1
ATOM 1847 O O . LEU A 1 229 ? -29.466 18.426 15.396 1.00 96.06 229 LEU A O 1
ATOM 1851 N N . ALA A 1 230 ? -28.934 17.016 17.059 1.00 96.00 230 ALA A N 1
ATOM 1852 C CA . ALA A 1 230 ? -29.697 17.732 18.080 1.00 96.00 230 ALA A CA 1
ATOM 1853 C C . ALA A 1 230 ? -29.200 19.163 18.306 1.00 96.00 230 ALA A C 1
ATOM 1855 O O . ALA A 1 230 ? -30.012 20.075 18.467 1.00 96.00 230 ALA A O 1
ATOM 1856 N N . ARG A 1 231 ? -27.876 19.376 18.273 1.00 96.75 231 ARG A N 1
ATOM 1857 C CA . ARG A 1 231 ? -27.287 20.720 18.359 1.00 96.75 231 ARG A CA 1
ATOM 1858 C C . ARG A 1 231 ? -27.643 21.566 17.143 1.00 96.75 231 ARG A C 1
ATOM 1860 O O . ARG A 1 231 ? -28.065 22.703 17.316 1.00 96.75 231 ARG A O 1
ATOM 1867 N N . ASP A 1 232 ? -27.531 21.004 15.943 1.00 97.00 232 ASP A N 1
ATOM 1868 C CA . ASP A 1 232 ? -27.789 21.733 14.697 1.00 97.00 232 ASP A CA 1
ATOM 1869 C C . ASP A 1 232 ? -29.270 22.109 14.538 1.00 97.00 232 ASP A C 1
ATOM 1871 O O . ASP A 1 232 ? -29.593 23.166 14.000 1.00 97.00 232 ASP A O 1
ATOM 1875 N N . ARG A 1 233 ? -30.181 21.265 15.036 1.00 95.38 233 ARG A N 1
ATOM 1876 C CA . ARG A 1 233 ? -31.636 21.483 14.960 1.00 95.38 233 ARG A CA 1
ATOM 1877 C C . ARG A 1 233 ? -32.236 22.168 16.180 1.00 95.38 233 ARG A C 1
ATOM 1879 O O . ARG A 1 233 ? -33.413 22.514 16.145 1.00 95.38 233 ARG A O 1
ATOM 1886 N N . ASN A 1 234 ? -31.456 22.346 17.246 1.00 95.88 234 ASN A N 1
ATOM 1887 C CA . ASN A 1 234 ? -31.934 22.797 18.552 1.00 95.88 234 ASN A CA 1
ATOM 1888 C C . ASN A 1 234 ? -33.155 21.988 19.045 1.00 95.88 234 ASN A C 1
ATOM 1890 O O . ASN A 1 234 ? -34.163 22.542 19.485 1.00 95.88 234 ASN A O 1
ATOM 1894 N N . GLN A 1 235 ? -33.079 20.662 18.914 1.00 94.19 235 GLN A N 1
ATOM 1895 C CA . GLN A 1 235 ? -34.153 19.721 19.248 1.00 94.19 235 GLN A CA 1
ATOM 1896 C C . GLN A 1 235 ? -33.622 18.586 20.128 1.00 94.19 235 GLN A C 1
ATOM 1898 O O . GLN A 1 235 ? -32.443 18.239 20.030 1.00 94.19 235 GLN A O 1
ATOM 1903 N N . PRO A 1 236 ? -34.464 17.977 20.983 1.00 94.00 236 PRO A N 1
ATOM 1904 C CA . PRO A 1 236 ? -34.053 16.814 21.753 1.00 94.00 236 PRO A CA 1
ATOM 1905 C C . PRO A 1 236 ? -33.754 15.622 20.829 1.00 94.00 236 PRO A C 1
ATOM 1907 O O . PRO A 1 236 ? -34.470 15.360 19.863 1.00 94.00 236 PRO A O 1
ATOM 1910 N N . THR A 1 237 ? -32.716 14.855 21.169 1.00 93.81 237 THR A N 1
ATOM 1911 C CA . THR A 1 237 ? -32.325 13.618 20.465 1.00 93.81 237 THR A CA 1
ATOM 1912 C C . THR A 1 237 ? -33.347 12.487 20.603 1.00 93.81 237 THR A C 1
ATOM 1914 O O . THR A 1 237 ? -33.244 11.490 19.893 1.00 93.81 237 THR A O 1
ATOM 1917 N N . THR A 1 238 ? -34.296 12.601 21.539 1.00 97.81 238 THR A N 1
ATOM 1918 C CA . THR A 1 238 ? -35.239 11.535 21.901 1.00 97.81 238 THR A CA 1
ATOM 1919 C C . THR A 1 238 ? -36.617 12.096 22.241 1.00 97.81 238 THR A C 1
ATOM 1921 O O . THR A 1 238 ? -36.723 13.187 22.806 1.00 97.81 238 THR A O 1
ATOM 1924 N N . THR A 1 239 ? -37.669 11.342 21.924 1.00 97.62 239 THR A N 1
ATOM 1925 C CA . THR A 1 239 ? -39.078 11.692 22.183 1.00 97.62 239 THR A CA 1
ATOM 1926 C C . THR A 1 239 ? -39.733 10.794 23.234 1.00 97.62 239 THR A C 1
ATOM 1928 O O . THR A 1 239 ? -40.742 11.179 23.820 1.00 97.62 239 THR A O 1
ATOM 1931 N N . THR A 1 240 ? -39.147 9.628 23.527 1.00 98.06 240 THR A N 1
ATOM 1932 C CA . THR A 1 240 ? -39.646 8.673 24.529 1.00 98.06 240 THR A CA 1
ATOM 1933 C C . THR A 1 240 ? -38.626 8.433 25.640 1.00 98.06 240 THR A C 1
ATOM 1935 O O . THR A 1 240 ? -37.419 8.609 25.453 1.00 98.06 240 THR A O 1
ATOM 1938 N N . ASP A 1 241 ? -39.096 8.008 26.816 1.00 97.44 241 ASP A N 1
ATOM 1939 C CA . ASP A 1 241 ? -38.215 7.703 27.951 1.00 97.44 241 ASP A CA 1
ATOM 1940 C C . ASP A 1 241 ? -37.304 6.495 27.673 1.00 97.44 241 ASP A C 1
ATOM 1942 O O . ASP A 1 241 ? -36.134 6.512 28.056 1.00 97.44 241 ASP A O 1
ATOM 1946 N N . GLY A 1 242 ? -37.803 5.484 26.947 1.00 97.25 242 GLY A N 1
ATOM 1947 C CA . GLY A 1 242 ? -37.014 4.320 26.528 1.00 97.25 242 GLY A CA 1
ATOM 1948 C C . GLY A 1 242 ? -35.858 4.704 25.602 1.00 97.25 242 GLY A C 1
ATOM 1949 O O . GLY A 1 242 ? -34.709 4.337 25.854 1.00 97.25 242 GLY A O 1
ATOM 1950 N N . ALA A 1 243 ? -36.127 5.539 24.593 1.00 97.94 243 ALA A N 1
ATOM 1951 C CA . ALA A 1 243 ? -35.093 6.061 23.701 1.00 97.94 243 ALA A CA 1
ATOM 1952 C C . ALA A 1 243 ? -34.082 6.942 24.451 1.00 97.94 243 ALA A C 1
ATOM 1954 O O . ALA A 1 243 ? -32.875 6.823 24.232 1.00 97.94 243 ALA A O 1
ATOM 1955 N N . ARG A 1 244 ? -34.554 7.784 25.385 1.00 98.19 244 ARG A N 1
ATOM 1956 C CA . ARG A 1 244 ? -33.685 8.604 26.245 1.00 98.19 244 ARG A CA 1
ATOM 1957 C C . ARG A 1 244 ? -32.739 7.739 27.071 1.00 98.19 244 ARG A C 1
ATOM 1959 O O . ARG A 1 244 ? -31.549 8.038 27.137 1.00 98.19 244 ARG A O 1
ATOM 1966 N N . HIS A 1 245 ? -33.252 6.668 27.673 1.00 98.12 245 HIS A N 1
ATOM 1967 C CA . HIS A 1 245 ? -32.450 5.734 28.456 1.00 98.12 245 HIS A CA 1
ATOM 1968 C C . HIS A 1 245 ? -31.413 4.999 27.593 1.00 98.12 245 HIS A C 1
ATOM 1970 O O . HIS A 1 245 ? -30.231 4.989 27.938 1.00 98.12 245 HIS A O 1
ATOM 1976 N N . ALA A 1 246 ? -31.818 4.453 26.443 1.00 98.00 246 ALA A N 1
ATOM 1977 C CA . ALA A 1 246 ? -30.912 3.755 25.530 1.00 98.00 246 ALA A CA 1
ATOM 1978 C C . ALA A 1 246 ? -29.793 4.675 25.005 1.00 98.00 246 ALA A C 1
ATOM 1980 O O . ALA A 1 246 ? -28.618 4.298 25.001 1.00 98.00 246 ALA A O 1
ATOM 1981 N N . LEU A 1 247 ? -30.127 5.916 24.629 1.00 98.12 247 LEU A N 1
ATOM 1982 C CA . LEU A 1 247 ? -29.137 6.898 24.189 1.00 98.12 247 LEU A CA 1
ATOM 1983 C C . LEU A 1 247 ? -28.209 7.345 25.326 1.00 98.12 247 LEU A C 1
ATOM 1985 O O . LEU A 1 247 ? -27.027 7.593 25.075 1.00 98.12 247 LEU A O 1
ATOM 1989 N N . ALA A 1 248 ? -28.700 7.431 26.565 1.00 97.88 248 ALA A N 1
ATOM 1990 C CA . ALA A 1 248 ? -27.860 7.724 27.725 1.00 97.88 248 ALA A CA 1
ATOM 1991 C C . ALA A 1 248 ? -26.797 6.632 27.926 1.00 97.88 248 ALA A C 1
ATOM 1993 O O . ALA A 1 248 ? -25.612 6.953 27.992 1.00 97.88 248 ALA A O 1
ATOM 1994 N N . LEU A 1 249 ? -27.185 5.352 27.886 1.00 97.75 249 LEU A N 1
ATOM 1995 C CA . LEU A 1 249 ? -26.246 4.224 27.967 1.00 97.75 249 LEU A CA 1
ATOM 1996 C C . LEU A 1 249 ? -25.225 4.228 26.821 1.00 97.75 249 LEU A C 1
ATOM 1998 O O . LEU A 1 249 ? -24.036 3.998 27.040 1.00 97.75 249 LEU A O 1
ATOM 2002 N N . ALA A 1 250 ? -25.668 4.523 25.597 1.00 97.44 250 ALA A N 1
ATOM 2003 C CA . ALA A 1 250 ? -24.777 4.648 24.445 1.00 97.44 250 ALA A CA 1
ATOM 2004 C C . ALA A 1 250 ? -23.795 5.819 24.593 1.00 97.44 250 ALA A C 1
ATOM 2006 O O . ALA A 1 250 ? -22.624 5.704 24.231 1.00 97.44 250 ALA A O 1
ATOM 2007 N N . THR A 1 251 ? -24.251 6.928 25.174 1.00 97.38 251 THR A N 1
ATOM 2008 C CA . THR A 1 251 ? -23.414 8.096 25.461 1.00 97.38 251 THR A CA 1
ATOM 2009 C C . THR A 1 251 ? -22.372 7.776 26.529 1.00 97.38 251 THR A C 1
ATOM 2011 O O . THR A 1 251 ? -21.194 8.065 26.332 1.00 97.38 251 THR A O 1
ATOM 2014 N N . GLU A 1 252 ? -22.767 7.110 27.616 1.00 95.69 252 GLU A N 1
ATOM 2015 C CA . GLU A 1 252 ? -21.842 6.631 28.646 1.00 95.69 252 GLU A CA 1
ATOM 2016 C C . GLU A 1 252 ? -20.800 5.677 28.061 1.00 95.69 252 GLU A C 1
ATOM 2018 O O . GLU A 1 252 ? -19.605 5.841 28.306 1.00 95.69 252 GLU A O 1
ATOM 2023 N N . PHE A 1 253 ? -21.227 4.732 27.218 1.00 94.75 253 PHE A N 1
ATOM 2024 C CA . PHE A 1 253 ? -20.317 3.855 26.492 1.00 94.75 253 PHE A CA 1
ATOM 2025 C C . PHE A 1 253 ? -19.321 4.663 25.650 1.00 94.75 253 PHE A C 1
ATOM 2027 O O . PHE A 1 253 ? -18.118 4.437 25.745 1.00 94.75 253 PHE A O 1
ATOM 2034 N N . ALA A 1 254 ? -19.782 5.627 24.853 1.00 93.81 254 ALA A N 1
ATOM 2035 C CA . ALA A 1 254 ? -18.909 6.404 23.974 1.00 93.81 254 ALA A CA 1
ATOM 2036 C C . ALA A 1 254 ? -17.893 7.281 24.734 1.00 93.81 254 ALA A C 1
ATOM 2038 O O . ALA A 1 254 ? -16.814 7.558 24.209 1.00 93.81 254 ALA A O 1
ATOM 2039 N N . ILE A 1 255 ? -18.227 7.712 25.956 1.00 90.31 255 ILE A N 1
ATOM 2040 C CA . ILE A 1 255 ? -17.366 8.555 26.800 1.00 90.31 255 ILE A CA 1
ATOM 2041 C C . ILE A 1 255 ? -16.377 7.718 27.625 1.00 90.31 255 ILE A C 1
ATOM 2043 O O . ILE A 1 255 ? -15.270 8.190 27.890 1.00 90.31 255 ILE A O 1
ATOM 2047 N N . GLN A 1 256 ? -16.736 6.489 28.019 1.00 82.75 256 GLN A N 1
ATOM 2048 C CA . GLN A 1 256 ? -15.843 5.610 28.780 1.00 82.75 256 GLN A CA 1
ATOM 2049 C C . GLN A 1 256 ? -14.517 5.401 28.037 1.00 82.75 256 GLN A C 1
ATOM 2051 O O . GLN A 1 256 ? -14.494 4.941 26.889 1.00 82.75 256 GLN A O 1
ATOM 2056 N N . GLU A 1 257 ? -13.428 5.769 28.726 1.00 58.72 257 GLU A N 1
ATOM 2057 C CA . GLU A 1 257 ? -12.097 6.016 28.170 1.00 58.72 257 GLU A CA 1
ATOM 2058 C C . GLU A 1 257 ? -11.681 4.991 27.110 1.00 58.72 257 GLU A C 1
ATOM 2060 O O . GLU A 1 257 ? -11.629 3.777 27.335 1.00 58.72 257 GLU A O 1
ATOM 2065 N N . ARG A 1 258 ? -11.294 5.509 25.939 1.00 58.50 258 ARG A N 1
ATOM 2066 C CA . ARG A 1 258 ? -10.356 4.800 25.070 1.00 58.50 258 ARG A CA 1
ATOM 2067 C C . ARG A 1 258 ? -9.067 4.666 25.884 1.00 58.50 258 ARG A C 1
ATOM 2069 O O . ARG A 1 258 ? -8.529 5.711 26.252 1.00 58.50 258 ARG A O 1
ATOM 2076 N N . PRO A 1 259 ? -8.570 3.452 26.186 1.00 50.81 259 PRO A N 1
ATOM 2077 C CA . PRO A 1 259 ? -7.323 3.312 26.922 1.00 50.81 259 PRO A CA 1
ATOM 2078 C C . PRO A 1 259 ? -6.251 4.126 26.202 1.00 50.81 259 PRO A C 1
ATOM 2080 O O . PRO A 1 259 ? -5.964 3.899 25.023 1.00 50.81 259 PRO A O 1
ATOM 2083 N N . THR A 1 260 ? -5.717 5.129 26.892 1.00 45.25 260 THR A N 1
ATOM 2084 C CA . THR A 1 260 ? -4.615 5.932 26.385 1.00 45.25 260 THR A CA 1
ATOM 2085 C C . THR A 1 260 ? -3.422 4.998 26.257 1.00 45.25 260 THR A C 1
ATOM 2087 O O . THR A 1 260 ? -2.890 4.497 27.244 1.00 45.25 260 THR A O 1
ATOM 2090 N N . VAL A 1 261 ? -3.029 4.693 25.020 1.00 44.03 261 VAL A N 1
ATOM 2091 C CA . VAL A 1 261 ? -1.773 3.985 24.773 1.00 44.03 261 VAL A CA 1
ATOM 2092 C C . VAL A 1 261 ? -0.665 4.928 25.251 1.00 44.03 261 VAL A C 1
ATOM 2094 O O . VAL A 1 261 ? -0.576 6.037 24.711 1.00 44.03 261 VAL A O 1
ATOM 2097 N N . PRO A 1 262 ? 0.136 4.566 26.272 1.00 38.94 262 PRO A N 1
ATOM 2098 C CA . PRO A 1 262 ? 1.267 5.393 26.665 1.00 38.94 262 PRO A CA 1
ATOM 2099 C C . PRO A 1 262 ? 2.181 5.576 25.447 1.00 38.94 262 PRO A C 1
ATOM 2101 O O . PRO A 1 262 ? 2.515 4.601 24.770 1.00 38.94 262 PRO A O 1
ATOM 2104 N N . ARG A 1 263 ? 2.484 6.843 25.136 1.00 39.31 263 ARG A N 1
ATOM 2105 C CA . ARG A 1 263 ? 3.358 7.246 24.026 1.00 39.31 263 ARG A CA 1
ATOM 2106 C C . ARG A 1 263 ? 4.787 6.758 24.224 1.00 39.31 263 ARG A C 1
ATOM 2108 O O . ARG A 1 263 ? 5.255 6.790 25.383 1.00 39.31 263 ARG A O 1
#

Foldseek 3Di:
DDPPPPPPPPQDFADALPDDPQLVLLVLLLVLCVVQPQVCSVPQDDSVPLVSNLVVCVVSLVSGDPVSSVSNVVSSVSSVRVVVLVVLVVLLVVVVVCVVVPNQQCVCCVVLVHDDSVSSVFSSLLSQLSVPPDRRDDSGSVSNVVVVVVVVVVVVVVVLLLQVQLVCLVVLLVLLVLLLVQVVFFDDDDQLVVLNVVLVVLSVVQPDSNSSSVSLVSLLSNLVRLVVVCVVVVHDRGRDPSNVVSSVSSVVSNPPDPPPDDD

Sequence (263 aa):
MANKTENSRKNRSVIRVGQIDALGMTDQLRKLHEAGGDPNFERFPDPSELFLVLRYTERQASSLSEEARGAAAVLRATLWQYIREQADAGQLRAVNDGREVGVPWHSFNEALCVTTRHGAYQKALRLRAEQVREPHERRSPETAHAHEKRRLAEQRAEYVRVTSQARRFTLAQRIARQLLEHRDGLTVDGMAEYWLDELSTTIDDCDTAFHRANFCGFLESFVRSAHQLARDRNQPTTTTDGARHALALATEFAIQERPTVPR

Secondary structure (DSSP, 8-state):
------------------S--HHHHHHHHHHHHHHTT-TTGGGPPPTT-HHHHHHHHHHTGGGS-HHHHHHHHHHHHHHHHHHHHHHHHHHHHHHHHHHHTT--GGGGTTTTT-SSHHHHHHHHHHHHHHHH--TTS-SSHHHHHHHHHHHHHHHHHHHHHHHHHHHTHHHHHHHHHHHHHTGGGB---THHHHHHHHHHHHTT---SHHHHHHHHHHHHHHHHHHHHHHHHHTS-SBSSHHHHHHHHHHHHHHHS-------

Radius of gyration: 30.27 Å; chains: 1; bounding box: 80×51×71 Å

pLDDT: mean 89.94, std 13.54, range [37.59, 98.5]